Protein AF-0000000084929163 (afdb_homodimer)

InterPro domains:
  IPR003779 Alkyl hydroperoxide reductase AhpD/CMD-like [PF02627] (35-107)
  IPR029032 AhpD-like [G3DSA:1.20.1290.10] (20-167)
  IPR029032 AhpD-like [SSF69118] (25-155)

Nearest PDB structures (foldseek):
  2ijc-assembly2_I  TM=8.942E-01  e=1.028E-07  Pseudomonas aeruginosa PAO1
  7xw1-assembly1_A  TM=8.863E-01  e=1.083E-07  Pseudomonas aeruginosa
  2gmy-assembly1_C  TM=8.955E-01  e=8.721E-07  Agrobacterium fabrum str. C58
  6ohj-assembly1_B  TM=8.675E-01  e=5.368E-05  Marinomonas mediterranea MMB-1
  6k40-assembly3_C  TM=7.992E-01  e=5.610E-04  Deinococcus radiodurans R1 = ATCC 13939 = DSM 20539

Foldseek 3Di:
DPPPVPPDPPPPPFLWPDFDVCVVVVCVVVVLVVLCVLLVPCLDPPLLLLLLQLCLCVVLVFQQSNQQSLLVNVVVPHDPLLSVCSPVVVPDPNDDQLSVLLNQLLCLVRDDDPPPDHSQDPVSLVSNCVNGPPSSSVSSVSSSVVSVVVVCCCVVGVFDRDNDPVDGGGD/DPPPPPPDPPPPPFQWPDFDVCVVVVCVVVVLVVLCVLLVPCLDPPLLLLLLQLCLCVVLVFQQSNQQSLLVNVVVPHDPLLSVCSPVVVPDPNDDQLSVLLNQLLCLVRDDDPPPDHSQDPVSLVSNCVNGPPSSSVSSVSSSVVSVVVVCCCVVGVFDRDNDPVDGGGD

Secondary structure (DSSP, 8-state):
--------------S-SS--HHHH-TTHHHHHHHHHHHH-SSSS-HHHHHHHHHHHHHHHT-HHHHHHHHHHHHHTT--HHHHHHGGGGGG-TTS-HHHHHHHHHHHHHHSPPPTTS-SS-HHHHHHHHTTS-HHHHHHHHHHHHHHHHHHHHHHHH-PPP-SSTTS----/--------------S-SS--HHHH-TTHHHHHHHHHHHH-SSSS-HHHHHHHHHHHHHHHT-HHHHHHHHHHHHHTT--HHHHHHGGGGGG-TTS-HHHHHHHHHHHHHHSPPPTTS-SS-HHHHHHHHTTS-HHHHHHHHHHHHHHHHHHHHHHHH-PPP-SSTTS----

Solvent-accessible surface area (backbone atoms only — not comparable to full-atom values): 18573 Å² total; per-residue (Å²): 132,83,79,68,76,70,69,74,81,65,77,85,63,72,70,28,78,35,61,51,45,50,80,62,35,59,44,45,56,49,27,54,50,26,46,51,56,39,50,63,74,69,63,51,60,67,68,52,54,36,50,43,41,24,41,50,15,60,72,63,64,36,63,32,46,31,43,26,27,48,33,53,38,49,76,72,67,54,53,68,67,53,63,63,32,52,84,50,44,89,82,43,91,75,62,54,73,55,48,49,33,49,43,50,53,46,47,28,66,65,40,85,44,61,88,96,49,58,40,48,41,74,66,58,51,52,55,34,54,74,64,29,57,71,47,22,42,35,33,50,37,49,43,49,9,46,48,37,21,50,45,31,47,41,50,68,27,29,43,42,66,38,61,45,88,89,49,83,38,52,101,133,83,80,70,76,68,71,73,80,64,76,88,63,72,71,28,77,34,62,51,45,49,80,60,36,58,42,47,57,50,26,53,51,24,45,50,57,39,52,62,72,69,64,50,60,67,68,53,52,36,50,42,42,22,41,50,15,60,73,63,65,37,64,32,46,30,42,29,28,48,33,53,39,48,76,71,65,53,52,68,68,52,62,64,32,51,84,49,45,89,82,42,92,75,62,52,73,57,49,49,34,50,42,50,54,47,48,28,68,65,39,84,44,60,89,96,49,58,40,49,40,73,65,58,51,52,56,34,53,74,65,27,55,71,48,24,43,35,33,52,37,49,44,48,8,47,48,37,24,48,44,30,46,41,50,68,28,28,44,41,66,40,60,45,89,89,48,83,40,51,100

Sequence (342 aa):
MTNTLNTPNTPNTPISRMSNPGEFVPELKDVSAALFRATGNQSVPRTTMNLIHLRAGQIVGNTYLTILNTGFLRKAGETEERITAVSSWQDAPYFTDAERAALALLEATLQPAPHGRERVTDELYAEAAKHYDKKALATLTIAIGQINFFIALAVIGKPHPVSSLADEQWDMTNTLNTPNTPNTPISRMSNPGEFVPELKDVSAALFRATGNQSVPRTTMNLIHLRAGQIVGNTYLTILNTGFLRKAGETEERITAVSSWQDAPYFTDAERAALALLEATLQPAPHGRERVTDELYAEAAKHYDKKALATLTIAIGQINFFIALAVIGKPHPVSSLADEQWD

Radius of gyration: 20.83 Å; Cα contacts (8 Å, |Δi|>4): 493; chains: 2; bounding box: 97×49×41 Å

Organism: Streptomyces venezuelae (strain ATCC 10712 / CBS 650.69 / DSM 40230 / JCM 4526 / NBRC 13096 / PD 04745) (NCBI:txid953739)

pLDDT: mean 91.64, std 16.36, range [28.16, 98.88]

Structure (mmCIF, N/CA/C/O backbone):
data_AF-0000000084929163-model_v1
#
loop_
_entity.id
_entity.type
_entity.pdbx_description
1 polymer 'Carboxymuconolactone decarboxylase-like domain-containing protein'
#
loop_
_atom_site.group_PDB
_atom_site.id
_atom_site.type_symbol
_atom_site.label_atom_id
_atom_site.label_alt_id
_atom_site.label_comp_id
_atom_site.label_asym_id
_atom_site.label_entity_id
_atom_site.label_seq_id
_atom_site.pdbx_PDB_ins_code
_atom_site.Cartn_x
_atom_site.Cartn_y
_atom_site.Cartn_z
_atom_site.occupancy
_atom_site.B_iso_or_equiv
_atom_site.auth_seq_id
_atom_site.auth_comp_id
_atom_site.auth_asym_id
_atom_site.auth_atom_id
_atom_site.pdbx_PDB_model_num
ATOM 1 N N . MET A 1 1 ? 50.562 3.666 8.812 1 28.16 1 MET A N 1
ATOM 2 C CA . MET A 1 1 ? 49.875 2.381 8.641 1 28.16 1 MET A CA 1
ATOM 3 C C . MET A 1 1 ? 48.438 2.576 8.172 1 28.16 1 MET A C 1
ATOM 5 O O . MET A 1 1 ? 47.625 3.186 8.883 1 28.16 1 MET A O 1
ATOM 9 N N . THR A 1 2 ? 48.25 2.707 6.801 1 30.05 2 THR A N 1
ATOM 10 C CA . THR A 1 2 ? 47.031 3.102 6.098 1 30.05 2 THR A CA 1
ATOM 11 C C . THR A 1 2 ? 45.906 2.104 6.359 1 30.05 2 THR A C 1
ATOM 13 O O . THR A 1 2 ? 46.062 0.904 6.129 1 30.05 2 THR A O 1
ATOM 16 N N . ASN A 1 3 ? 45.125 2.219 7.434 1 35.12 3 ASN A N 1
ATOM 17 C CA . ASN A 1 3 ? 44 1.391 7.785 1 35.12 3 ASN A CA 1
ATOM 18 C C . ASN A 1 3 ? 43.031 1.221 6.605 1 35.12 3 ASN A C 1
ATOM 20 O O . ASN A 1 3 ? 42.281 2.143 6.262 1 35.12 3 ASN A O 1
ATOM 24 N N . THR A 1 4 ? 43.438 0.666 5.453 1 30.16 4 THR A N 1
ATOM 25 C CA . THR A 1 4 ? 42.594 0.316 4.328 1 30.16 4 THR A CA 1
ATOM 26 C C . THR A 1 4 ? 41.438 -0.581 4.777 1 30.16 4 THR A C 1
ATOM 28 O O . THR A 1 4 ? 41.656 -1.728 5.176 1 30.16 4 THR A O 1
ATOM 31 N N . LEU A 1 5 ? 40.531 -0.066 5.59 1 33.75 5 LEU A N 1
ATOM 32 C CA . LEU A 1 5 ? 39.344 -0.87 5.781 1 33.75 5 LEU A CA 1
ATOM 33 C C . LEU A 1 5 ? 38.938 -1.591 4.492 1 33.75 5 LEU A C 1
ATOM 35 O O . LEU A 1 5 ? 38.688 -0.95 3.475 1 33.75 5 LEU A O 1
ATOM 39 N N . ASN A 1 6 ? 39.562 -2.707 4.152 1 33.59 6 ASN A N 1
ATOM 40 C CA . ASN A 1 6 ? 39.156 -3.641 3.107 1 33.59 6 ASN A CA 1
ATOM 41 C C . ASN A 1 6 ? 37.625 -3.842 3.1 1 33.59 6 ASN A C 1
ATOM 43 O O . ASN A 1 6 ? 37.062 -4.305 4.086 1 33.59 6 ASN A O 1
ATOM 47 N N . THR A 1 7 ? 36.844 -2.959 2.594 1 36.12 7 THR A N 1
ATOM 48 C CA . THR A 1 7 ? 35.469 -3.283 2.32 1 36.12 7 THR A CA 1
ATOM 49 C C . THR A 1 7 ? 35.312 -4.707 1.79 1 36.12 7 THR A C 1
ATOM 51 O O . THR A 1 7 ? 35.938 -5.059 0.776 1 36.12 7 THR A O 1
ATOM 54 N N . PRO A 1 8 ? 35.219 -5.688 2.754 1 36.12 8 PRO A N 1
ATOM 55 C CA . PRO A 1 8 ? 35.156 -7.039 2.191 1 36.12 8 PRO A CA 1
ATOM 56 C C . PRO A 1 8 ? 34.531 -7.078 0.808 1 36.12 8 PRO A C 1
ATOM 58 O O . PRO A 1 8 ? 33.656 -6.246 0.5 1 36.12 8 PRO A O 1
ATOM 61 N N . ASN A 1 9 ? 35.156 -7.5 -0.314 1 36.06 9 ASN A N 1
ATOM 62 C CA . ASN A 1 9 ? 34.625 -7.973 -1.596 1 36.06 9 ASN A CA 1
ATOM 63 C C . ASN A 1 9 ? 33.375 -8.812 -1.418 1 36.06 9 ASN A C 1
ATOM 65 O O . ASN A 1 9 ? 33.438 -9.992 -1.06 1 36.06 9 ASN A O 1
ATOM 69 N N . THR A 1 10 ? 32.469 -8.547 -0.534 1 39.88 10 THR A N 1
ATOM 70 C CA . THR A 1 10 ? 31.328 -9.438 -0.384 1 39.88 10 THR A CA 1
ATOM 71 C C . THR A 1 10 ? 30.875 -9.977 -1.739 1 39.88 10 THR A C 1
ATOM 73 O O . THR A 1 10 ? 30.766 -9.227 -2.709 1 39.88 10 THR A O 1
ATOM 76 N N . PRO A 1 11 ? 31.016 -11.227 -2.018 1 42.72 11 PRO A N 1
ATOM 77 C CA . PRO A 1 11 ? 30.578 -11.836 -3.279 1 42.72 11 PRO A CA 1
ATOM 78 C C . PRO A 1 11 ? 29.375 -11.125 -3.883 1 42.72 11 PRO A C 1
ATOM 80 O O . PRO A 1 11 ? 28.594 -10.508 -3.158 1 42.72 11 PRO A O 1
ATOM 83 N N . ASN A 1 12 ? 29.328 -10.625 -5.266 1 44.06 12 ASN A N 1
ATOM 84 C CA . ASN A 1 12 ? 28.406 -9.984 -6.199 1 44.06 12 ASN A CA 1
ATOM 85 C C . ASN A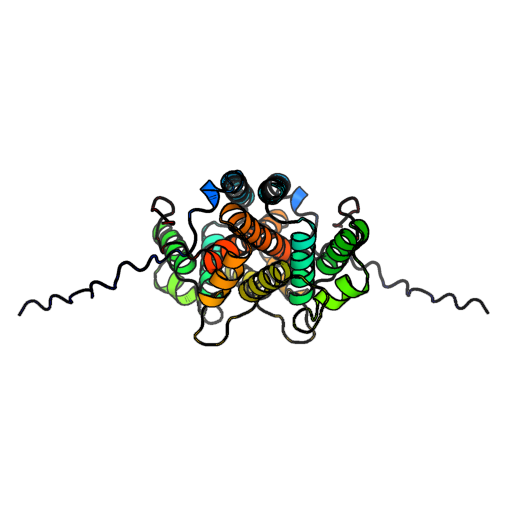 1 12 ? 26.984 -10.5 -6.031 1 44.06 12 ASN A C 1
ATOM 87 O O . ASN A 1 12 ? 26.484 -11.258 -6.867 1 44.06 12 ASN A O 1
ATOM 91 N N . THR A 1 13 ? 26.672 -11.133 -5.02 1 54.16 13 THR A N 1
ATOM 92 C CA . THR A 1 13 ? 25.297 -11.641 -4.949 1 54.16 13 THR A CA 1
ATOM 93 C C . THR A 1 13 ? 24.297 -10.539 -5.27 1 54.16 13 THR A C 1
ATOM 95 O O . THR A 1 13 ? 24.328 -9.469 -4.645 1 54.16 13 THR A O 1
ATOM 98 N N . PRO A 1 14 ? 23.625 -10.633 -6.402 1 64.62 14 PRO A N 1
ATOM 99 C CA . PRO A 1 14 ? 22.625 -9.633 -6.777 1 64.62 14 PRO A CA 1
ATOM 100 C C . PRO A 1 14 ? 21.703 -9.25 -5.617 1 64.62 14 PRO A C 1
ATOM 102 O O . PRO A 1 14 ? 21.281 -10.117 -4.848 1 64.62 14 PRO A O 1
ATOM 105 N N . ILE A 1 15 ? 21.797 -8.07 -5.281 1 74.44 15 ILE A N 1
ATOM 106 C CA . ILE A 1 15 ? 20.922 -7.551 -4.227 1 74.44 15 ILE A CA 1
ATOM 107 C C . ILE A 1 15 ? 19.469 -7.668 -4.648 1 74.44 15 ILE A C 1
ATOM 109 O O . ILE A 1 15 ? 18.641 -8.195 -3.904 1 74.44 15 ILE A O 1
ATOM 113 N N . SER A 1 16 ? 19.266 -7.344 -5.938 1 88.69 16 SER A N 1
ATOM 114 C CA . SER A 1 16 ? 17.891 -7.426 -6.414 1 88.69 16 SER A CA 1
ATOM 115 C C . SER A 1 16 ? 17.516 -8.867 -6.746 1 88.69 16 SER A C 1
ATOM 117 O O . SER A 1 16 ? 18.281 -9.594 -7.375 1 88.69 16 SER A O 1
ATOM 119 N N . ARG A 1 17 ? 16.5 -9.258 -6.332 1 89.88 17 ARG A N 1
ATOM 120 C CA . ARG A 1 17 ? 16.125 -10.633 -6.641 1 89.88 17 ARG A CA 1
ATOM 121 C C . ARG A 1 17 ? 15.148 -10.68 -7.816 1 89.88 17 ARG A C 1
ATOM 123 O O . ARG A 1 17 ? 14.758 -11.758 -8.266 1 89.88 17 ARG A O 1
ATOM 130 N N . MET A 1 18 ? 14.742 -9.562 -8.273 1 91.69 18 MET A N 1
ATOM 131 C CA . MET A 1 18 ? 13.867 -9.453 -9.438 1 91.69 18 MET A CA 1
ATOM 132 C C . MET A 1 18 ? 14.484 -8.547 -10.492 1 91.69 18 MET A C 1
ATOM 134 O O . MET A 1 18 ? 15.125 -7.543 -10.164 1 91.69 18 MET A O 1
ATOM 138 N N . SER A 1 19 ? 14.328 -8.984 -11.734 1 91.44 19 SER A N 1
ATOM 139 C CA . SER A 1 19 ? 14.672 -8.039 -12.789 1 91.44 19 SER A CA 1
ATOM 140 C C . SER A 1 19 ? 13.75 -6.824 -12.766 1 91.44 19 SER A C 1
ATOM 142 O O . SER A 1 19 ? 12.711 -6.844 -12.094 1 91.44 19 SER A O 1
ATOM 144 N N . ASN A 1 20 ? 14.102 -5.789 -13.508 1 94.62 20 ASN A N 1
ATOM 145 C CA . ASN A 1 20 ? 13.305 -4.566 -13.578 1 94.62 20 ASN A CA 1
ATOM 146 C C . ASN A 1 20 ? 11.867 -4.855 -13.992 1 94.62 20 ASN A C 1
ATOM 148 O O . ASN A 1 20 ? 11.602 -5.195 -15.148 1 94.62 20 ASN A O 1
ATOM 152 N N . PRO A 1 21 ? 10.953 -4.719 -13.039 1 96.5 21 PRO A N 1
ATOM 153 C CA . PRO A 1 21 ? 9.57 -5.055 -13.367 1 96.5 21 PRO A CA 1
ATOM 154 C C . PRO A 1 21 ? 9.008 -4.215 -14.508 1 96.5 21 PRO A C 1
ATOM 156 O O . PRO A 1 21 ? 8.125 -4.664 -15.234 1 96.5 21 PRO A O 1
ATOM 159 N N . GLY A 1 22 ? 9.523 -3.02 -14.695 1 96.19 22 GLY A N 1
ATOM 160 C CA . GLY A 1 22 ? 9.078 -2.154 -15.773 1 96.19 22 GLY A CA 1
ATOM 161 C C . GLY A 1 22 ? 9.375 -2.721 -17.156 1 96.19 22 GLY A C 1
ATOM 162 O O . GLY A 1 22 ? 8.758 -2.324 -18.141 1 96.19 22 GLY A O 1
ATOM 163 N N . GLU A 1 23 ? 10.352 -3.596 -17.266 1 96.25 23 GLU A N 1
ATOM 164 C CA . GLU A 1 23 ? 10.664 -4.254 -18.531 1 96.25 23 GLU A CA 1
ATOM 165 C C . GLU A 1 23 ? 9.578 -5.25 -18.922 1 96.25 23 GLU A C 1
ATOM 167 O O . GLU A 1 23 ? 9.32 -5.461 -20.109 1 96.25 23 GLU A O 1
ATOM 172 N N . PHE A 1 24 ? 8.945 -5.832 -17.938 1 97.12 24 PHE A N 1
ATOM 173 C CA . PHE A 1 24 ? 7.969 -6.887 -18.172 1 97.12 24 PHE A CA 1
ATOM 174 C C . PHE A 1 24 ? 6.551 -6.32 -18.172 1 97.12 24 PHE A C 1
ATOM 176 O O . PHE A 1 24 ? 5.652 -6.887 -18.797 1 97.12 24 PHE A O 1
ATOM 183 N N . VAL A 1 25 ? 6.367 -5.238 -17.406 1 98.12 25 VAL A N 1
ATOM 184 C CA . VAL A 1 25 ? 5.098 -4.527 -17.328 1 98.12 25 VAL A CA 1
ATOM 185 C C . VAL A 1 25 ? 5.324 -3.037 -17.578 1 98.12 25 VAL A C 1
ATOM 187 O O . VAL A 1 25 ? 5.309 -2.236 -16.625 1 98.12 25 VAL A O 1
ATOM 190 N N . PRO A 1 26 ? 5.469 -2.635 -18.781 1 97.69 26 PRO A N 1
ATOM 191 C CA . PRO A 1 26 ? 5.816 -1.25 -19.109 1 97.69 26 PRO A CA 1
ATOM 192 C C . PRO A 1 26 ? 4.801 -0.244 -18.578 1 97.69 26 PRO A C 1
ATOM 194 O O . PRO A 1 26 ? 5.137 0.918 -18.344 1 97.69 26 PRO A O 1
ATOM 197 N N . GLU A 1 27 ? 3.568 -0.684 -18.297 1 97.94 27 GLU A N 1
ATOM 198 C CA . GLU A 1 27 ? 2.518 0.173 -17.766 1 97.94 27 GLU A CA 1
ATOM 199 C C . GLU A 1 27 ? 2.889 0.697 -16.375 1 97.94 27 GLU A C 1
ATOM 201 O O . GLU A 1 27 ? 2.279 1.647 -15.883 1 97.94 27 GLU A O 1
ATOM 206 N N . LEU A 1 28 ? 3.867 0.052 -15.727 1 98 28 LEU A N 1
ATOM 207 C CA . LEU A 1 28 ? 4.32 0.48 -14.406 1 98 28 LEU A CA 1
ATOM 208 C C . LEU A 1 28 ? 4.777 1.935 -14.43 1 98 28 LEU A C 1
ATOM 210 O O . LEU A 1 28 ? 4.574 2.672 -13.469 1 98 28 LEU A O 1
ATOM 214 N N . LYS A 1 29 ? 5.398 2.369 -15.531 1 97.31 29 LYS A N 1
ATOM 215 C CA . LYS A 1 29 ? 5.852 3.754 -15.648 1 97.31 29 LYS A CA 1
ATOM 216 C C . LYS A 1 29 ? 4.676 4.723 -15.594 1 97.31 29 LYS A C 1
ATOM 218 O O . LYS A 1 29 ? 4.793 5.82 -15.047 1 97.31 29 LYS A O 1
ATOM 223 N N . ASP A 1 30 ? 3.523 4.352 -16.172 1 98.06 30 ASP A N 1
ATOM 224 C CA . ASP A 1 30 ? 2.32 5.176 -16.125 1 98.06 30 ASP A CA 1
ATOM 225 C C . ASP A 1 30 ? 1.772 5.281 -14.703 1 98.06 30 ASP A C 1
ATOM 227 O O . ASP A 1 30 ? 1.287 6.34 -14.297 1 98.06 30 ASP A O 1
ATOM 231 N N . VAL A 1 31 ? 1.812 4.184 -13.977 1 98.44 31 VAL A N 1
ATOM 232 C CA . VAL A 1 31 ? 1.383 4.184 -12.586 1 98.44 31 VAL A CA 1
ATOM 233 C C . VAL A 1 31 ? 2.232 5.168 -11.781 1 98.44 31 VAL A C 1
ATOM 235 O O . VAL A 1 31 ? 1.698 6.023 -11.07 1 98.44 31 VAL A O 1
ATOM 238 N N . SER A 1 32 ? 3.553 5.047 -11.922 1 97.94 32 SER A N 1
ATOM 239 C CA . SER A 1 32 ? 4.48 5.918 -11.211 1 97.94 32 SER A CA 1
ATOM 240 C C . SER A 1 32 ? 4.238 7.383 -11.547 1 97.94 32 SER A C 1
ATOM 242 O O . SER A 1 32 ? 4.148 8.227 -10.656 1 97.94 32 SER A O 1
ATOM 244 N N . ALA A 1 33 ? 4.098 7.688 -12.82 1 98 33 ALA A N 1
ATOM 245 C CA . ALA A 1 33 ? 3.879 9.062 -13.273 1 98 33 ALA A CA 1
ATOM 246 C C . ALA A 1 33 ? 2.574 9.617 -12.711 1 98 33 ALA A C 1
ATOM 248 O O . ALA A 1 33 ? 2.523 10.766 -12.266 1 98 33 ALA A O 1
ATOM 249 N N . ALA A 1 34 ? 1.521 8.836 -12.75 1 98.38 34 ALA A N 1
ATOM 250 C CA . ALA A 1 34 ? 0.22 9.273 -12.25 1 98.38 34 ALA A CA 1
ATOM 251 C C . ALA A 1 34 ? 0.272 9.539 -10.75 1 98.38 34 ALA A C 1
ATOM 253 O O . ALA A 1 34 ? -0.31 10.516 -10.266 1 98.38 34 ALA A O 1
ATOM 254 N N . LEU A 1 35 ? 0.95 8.672 -10.016 1 98.44 35 LEU A N 1
ATOM 255 C CA . LEU A 1 35 ? 1.099 8.859 -8.578 1 98.44 35 LEU A CA 1
ATOM 256 C C . LEU A 1 35 ? 1.84 10.156 -8.273 1 98.44 35 LEU A C 1
ATOM 258 O O . LEU A 1 35 ? 1.434 10.922 -7.391 1 98.44 35 LEU A O 1
ATOM 262 N N . PHE A 1 36 ? 2.906 10.398 -8.984 1 96.81 36 PHE A N 1
ATOM 263 C CA . PHE A 1 36 ? 3.688 11.609 -8.773 1 96.81 36 PHE A CA 1
ATOM 264 C C . PHE A 1 36 ? 2.859 12.852 -9.086 1 96.81 36 PHE A C 1
ATOM 266 O O . PHE A 1 36 ? 2.92 13.844 -8.359 1 96.81 36 PHE A O 1
ATOM 273 N N . ARG A 1 37 ? 2.082 12.82 -10.172 1 97.81 37 ARG A N 1
ATOM 274 C CA . ARG A 1 37 ? 1.22 13.945 -10.516 1 97.81 37 ARG A CA 1
ATOM 275 C C . ARG A 1 37 ? 0.155 14.172 -9.445 1 97.81 37 ARG A C 1
ATOM 277 O O . ARG A 1 37 ? -0.119 15.305 -9.062 1 97.81 37 ARG A O 1
ATOM 284 N N . ALA A 1 38 ? -0.434 13.125 -8.977 1 98.38 38 ALA A N 1
ATOM 285 C CA . ALA A 1 38 ? -1.518 13.203 -8 1 98.38 38 ALA A CA 1
ATOM 286 C C . ALA A 1 38 ? -1.027 13.805 -6.688 1 98.38 38 ALA A C 1
ATOM 288 O O . ALA A 1 38 ? -1.761 14.539 -6.023 1 98.38 38 ALA A O 1
ATOM 289 N N . THR A 1 39 ? 0.231 13.531 -6.277 1 98.25 39 THR A N 1
ATOM 290 C CA . THR A 1 39 ? 0.74 13.984 -4.988 1 98.25 39 THR A CA 1
ATOM 291 C C . THR A 1 39 ? 1.536 15.281 -5.145 1 98.25 39 THR A C 1
ATOM 293 O O . THR A 1 39 ? 1.964 15.875 -4.156 1 98.25 39 THR A O 1
ATOM 296 N N . GLY A 1 40 ? 1.801 15.711 -6.418 1 96.94 40 GLY A N 1
ATOM 297 C CA . GLY A 1 40 ? 2.607 16.891 -6.68 1 96.94 40 GLY A CA 1
ATOM 298 C C . GLY A 1 40 ? 1.783 18.156 -6.828 1 96.94 40 GLY A C 1
ATOM 299 O O . GLY A 1 40 ? 2.205 19.109 -7.492 1 96.94 40 GLY A O 1
ATOM 300 N N . ASN A 1 41 ? 0.629 18.281 -6.242 1 96.69 41 ASN A N 1
ATOM 301 C CA . ASN A 1 41 ? -0.268 19.406 -6.449 1 96.69 41 ASN A CA 1
ATOM 302 C C . ASN A 1 41 ? -0.024 20.516 -5.422 1 96.69 41 ASN A C 1
ATOM 304 O O . ASN A 1 41 ? -0.773 21.5 -5.367 1 96.69 41 ASN A O 1
ATOM 308 N N . GLN A 1 42 ? 0.94 20.344 -4.504 1 96.06 42 GLN A N 1
ATOM 309 C CA . GLN A 1 42 ? 1.498 21.344 -3.592 1 96.06 42 GLN A CA 1
ATOM 310 C C . GLN A 1 42 ? 0.562 21.594 -2.414 1 96.06 42 GLN A C 1
ATOM 312 O O . GLN A 1 42 ? 0.76 22.531 -1.648 1 96.06 42 GLN A O 1
ATOM 317 N N . SER A 1 43 ? -0.497 20.766 -2.252 1 98.06 43 SER A N 1
ATOM 318 C CA . SER A 1 43 ? -1.408 20.953 -1.128 1 98.06 43 SER A CA 1
ATOM 319 C C . SER A 1 43 ? -0.811 20.406 0.166 1 98.06 43 SER A C 1
ATOM 321 O O . SER A 1 43 ? -1.262 20.75 1.259 1 98.06 43 SER A O 1
ATOM 323 N N . VAL A 1 44 ? 0.141 19.5 0.086 1 98.38 44 VAL A N 1
ATOM 324 C CA . VAL A 1 44 ? 0.933 18.984 1.201 1 98.38 44 VAL A CA 1
ATOM 325 C C . VAL A 1 44 ? 2.414 19.266 0.956 1 98.38 44 VAL A C 1
ATOM 327 O O . VAL A 1 44 ? 2.928 19.016 -0.135 1 98.38 44 VAL A O 1
ATOM 330 N N . PRO A 1 45 ? 3.072 19.859 1.936 1 98.06 45 PRO A N 1
ATOM 331 C CA . PRO A 1 45 ? 4.5 20.141 1.744 1 98.06 45 PRO A CA 1
ATOM 332 C C . PRO A 1 45 ? 5.289 18.906 1.333 1 98.06 45 PRO A C 1
ATOM 334 O O . PRO A 1 45 ? 5.055 17.812 1.862 1 98.06 45 PRO A O 1
ATOM 337 N N . ARG A 1 46 ? 6.219 19.078 0.392 1 97.06 46 ARG A N 1
ATOM 338 C CA . ARG A 1 46 ? 7.059 17.984 -0.087 1 97.06 46 ARG A CA 1
ATOM 339 C C . ARG A 1 46 ? 7.852 17.359 1.057 1 97.06 46 ARG A C 1
ATOM 341 O O . ARG A 1 46 ? 8.062 16.141 1.084 1 97.06 46 ARG A O 1
ATOM 348 N N . THR A 1 47 ? 8.297 18.188 1.942 1 97.56 47 THR A N 1
ATOM 349 C CA . THR A 1 47 ? 9.055 17.688 3.09 1 97.56 47 THR A CA 1
ATOM 350 C C . THR A 1 47 ? 8.211 16.719 3.91 1 97.56 47 THR A C 1
ATOM 352 O O . THR A 1 47 ? 8.711 15.68 4.359 1 97.56 47 THR A O 1
ATOM 355 N N . THR A 1 48 ? 6.93 17.016 4.137 1 98.44 48 THR A N 1
ATOM 356 C CA . THR A 1 48 ? 6.035 16.125 4.863 1 98.44 48 THR A CA 1
ATOM 357 C C . THR A 1 48 ? 5.926 14.781 4.156 1 98.44 48 THR A C 1
ATOM 359 O O . THR A 1 48 ? 5.988 13.727 4.797 1 98.44 48 THR A O 1
ATOM 362 N N . MET A 1 49 ? 5.84 14.797 2.848 1 97.94 49 MET A N 1
ATOM 363 C CA . MET A 1 49 ? 5.758 13.57 2.059 1 97.94 49 MET A CA 1
ATOM 364 C C . MET A 1 49 ? 7.02 12.734 2.221 1 97.94 49 MET A C 1
ATOM 366 O O . MET A 1 49 ? 6.941 11.516 2.41 1 97.94 49 MET A O 1
ATOM 370 N N . ASN A 1 50 ? 8.125 13.383 2.166 1 98.12 50 ASN A N 1
ATOM 371 C CA . ASN A 1 50 ? 9.391 12.664 2.305 1 98.12 50 ASN A CA 1
ATOM 372 C C . ASN A 1 50 ? 9.555 12.086 3.707 1 98.12 50 ASN A C 1
ATOM 374 O O . ASN A 1 50 ? 10.125 11 3.877 1 98.12 50 ASN A O 1
ATOM 378 N N . LEU A 1 51 ? 9.07 12.797 4.73 1 98.81 51 LEU A N 1
ATOM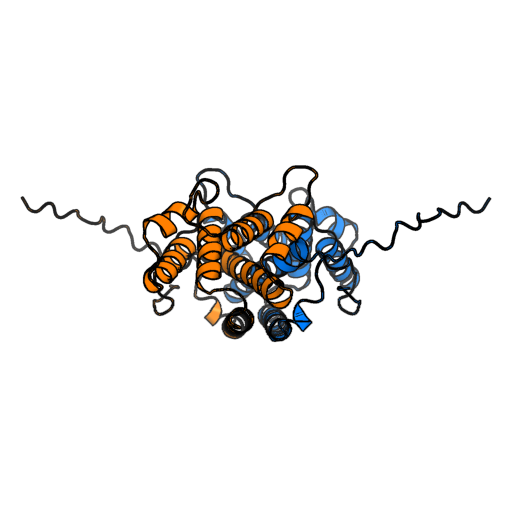 379 C CA . LEU A 1 51 ? 9.117 12.305 6.102 1 98.81 51 LEU A CA 1
ATOM 380 C C . LEU A 1 51 ? 8.289 11.031 6.246 1 98.81 51 LEU A C 1
ATOM 382 O O . LEU A 1 51 ? 8.75 10.039 6.816 1 98.81 51 LEU A O 1
ATOM 386 N N . ILE A 1 52 ? 7.051 11.016 5.695 1 98.75 52 ILE A N 1
ATOM 387 C CA . ILE A 1 52 ? 6.207 9.844 5.879 1 98.75 52 ILE A CA 1
ATOM 388 C C . ILE A 1 52 ? 6.738 8.688 5.031 1 98.75 52 ILE A C 1
ATOM 390 O O . ILE A 1 52 ? 6.641 7.523 5.426 1 98.75 52 ILE A O 1
ATOM 394 N N . HIS A 1 53 ? 7.32 8.977 3.881 1 98.75 53 HIS A N 1
ATOM 395 C CA . HIS A 1 53 ? 7.914 7.914 3.076 1 98.75 53 HIS A CA 1
ATOM 396 C C . HIS A 1 53 ? 9.117 7.293 3.783 1 98.75 53 HIS A C 1
ATOM 398 O O . HIS A 1 53 ? 9.289 6.074 3.764 1 98.75 53 HIS A O 1
ATOM 404 N N . LEU A 1 54 ? 9.953 8.141 4.406 1 98.81 54 LEU A N 1
ATOM 405 C CA . LEU A 1 54 ? 11.062 7.613 5.195 1 98.81 54 LEU A CA 1
ATOM 406 C C . LEU A 1 54 ? 10.555 6.742 6.336 1 98.81 54 LEU A C 1
ATOM 408 O O . LEU A 1 54 ? 11.07 5.648 6.566 1 98.81 54 LEU A O 1
ATOM 412 N N . ARG A 1 55 ? 9.578 7.203 7.066 1 98.88 55 ARG A N 1
ATOM 413 C CA . ARG A 1 55 ? 9.023 6.438 8.18 1 98.88 55 ARG A CA 1
ATOM 414 C C . ARG A 1 55 ? 8.477 5.094 7.699 1 98.88 55 ARG A C 1
ATOM 416 O O . ARG A 1 55 ? 8.648 4.074 8.375 1 98.88 55 ARG A O 1
ATOM 423 N N . ALA A 1 56 ? 7.812 5.141 6.531 1 98.69 56 ALA A N 1
ATOM 424 C CA . ALA A 1 56 ? 7.32 3.891 5.957 1 98.69 56 ALA A CA 1
ATOM 425 C C . ALA A 1 56 ? 8.461 2.896 5.742 1 98.69 56 ALA A C 1
ATOM 427 O O . ALA A 1 56 ? 8.344 1.724 6.105 1 98.69 56 ALA A O 1
ATOM 428 N N . GLY A 1 57 ? 9.547 3.361 5.098 1 98.19 57 GLY A N 1
ATOM 429 C CA . GLY A 1 57 ? 10.711 2.512 4.926 1 98.19 57 GLY A CA 1
ATOM 430 C C . GLY A 1 57 ? 11.242 1.951 6.23 1 98.19 57 GLY A C 1
ATOM 431 O O . GLY A 1 57 ? 11.617 0.779 6.301 1 98.19 57 GLY A O 1
ATOM 432 N N . GLN A 1 58 ? 11.289 2.783 7.293 1 97.69 58 GLN A N 1
ATOM 433 C CA . GLN A 1 58 ? 11.75 2.367 8.609 1 97.69 58 GLN A CA 1
ATOM 434 C C . GLN A 1 58 ? 10.844 1.293 9.203 1 97.69 58 GLN A C 1
ATOM 436 O O . GLN A 1 58 ? 11.32 0.323 9.797 1 97.69 58 GLN A O 1
ATOM 441 N N . ILE A 1 59 ? 9.531 1.442 9.008 1 97 59 ILE A N 1
ATOM 442 C CA . ILE A 1 59 ? 8.555 0.517 9.57 1 97 59 ILE A CA 1
ATOM 443 C C . ILE A 1 59 ? 8.695 -0.849 8.898 1 97 59 ILE A C 1
ATOM 445 O O . ILE A 1 59 ? 8.656 -1.883 9.57 1 97 59 ILE A O 1
ATOM 449 N N . VAL A 1 60 ? 8.883 -0.866 7.594 1 96.56 60 VAL A N 1
ATOM 450 C CA . VAL A 1 60 ? 8.898 -2.137 6.879 1 96.56 60 VAL A CA 1
ATOM 451 C C . VAL A 1 60 ? 10.312 -2.717 6.887 1 96.56 60 VAL A C 1
ATOM 453 O O . VAL A 1 60 ? 10.531 -3.852 6.457 1 96.56 60 VAL A O 1
ATOM 456 N N . GLY A 1 61 ? 11.32 -1.955 7.363 1 95.62 61 GLY A N 1
ATOM 457 C CA . GLY A 1 61 ? 12.695 -2.432 7.469 1 95.62 61 GLY A CA 1
ATOM 458 C C . GLY A 1 61 ? 13.352 -2.656 6.121 1 95.62 61 GLY A C 1
ATOM 459 O O . GLY A 1 61 ? 13.969 -3.699 5.891 1 95.62 61 GLY A O 1
ATOM 460 N N . ASN A 1 62 ? 13.156 -1.803 5.277 1 95.94 62 ASN A N 1
ATOM 461 C CA . ASN A 1 62 ? 13.711 -1.923 3.932 1 95.94 62 ASN A CA 1
ATOM 462 C C . ASN A 1 62 ? 14.781 -0.87 3.67 1 95.94 62 ASN A C 1
ATOM 464 O O . ASN A 1 62 ? 14.523 0.329 3.793 1 95.94 62 ASN A O 1
ATOM 468 N N . THR A 1 63 ? 15.914 -1.26 3.285 1 95.62 63 THR A N 1
ATOM 469 C CA . THR A 1 63 ? 17.062 -0.38 3.125 1 95.62 63 THR A CA 1
ATOM 470 C C . THR A 1 63 ? 16.891 0.523 1.908 1 95.62 63 THR A C 1
ATOM 472 O O . THR A 1 63 ? 17.266 1.699 1.944 1 95.62 63 THR A O 1
ATOM 475 N N . TYR A 1 64 ? 16.391 0.065 0.832 1 96.31 64 TYR A N 1
ATOM 476 C CA . TYR A 1 64 ? 16.172 0.87 -0.365 1 96.31 64 TYR A CA 1
ATOM 477 C C . TYR A 1 64 ? 15.305 2.086 -0.056 1 96.31 64 TYR A C 1
ATOM 479 O O . TYR A 1 64 ? 15.688 3.219 -0.358 1 96.31 64 TYR A O 1
ATOM 487 N N . LEU A 1 65 ? 14.148 1.897 0.527 1 97.94 65 LEU A N 1
ATOM 488 C CA . LEU A 1 65 ? 13.227 2.984 0.839 1 97.94 65 LEU A CA 1
ATOM 489 C C . LEU A 1 65 ? 13.852 3.955 1.839 1 97.94 65 LEU A C 1
ATOM 491 O O . LEU A 1 65 ? 13.672 5.168 1.727 1 97.94 65 LEU A O 1
ATOM 495 N N . THR A 1 66 ? 14.562 3.375 2.859 1 97.81 66 THR A N 1
ATOM 496 C CA . THR A 1 66 ? 15.141 4.223 3.895 1 97.81 66 THR A CA 1
ATOM 497 C C . THR A 1 66 ? 16.234 5.109 3.312 1 97.81 66 THR A C 1
ATOM 499 O O . THR A 1 66 ? 16.25 6.32 3.539 1 97.81 66 THR A O 1
ATOM 502 N N . ILE A 1 67 ? 17.094 4.562 2.494 1 97.5 67 ILE A N 1
ATOM 503 C CA . ILE A 1 67 ? 18.203 5.312 1.924 1 97.5 67 ILE A CA 1
ATOM 504 C C . ILE A 1 67 ? 17.688 6.34 0.927 1 97.5 67 ILE A C 1
ATOM 506 O O . ILE A 1 67 ? 18.062 7.512 0.975 1 97.5 67 ILE A O 1
ATOM 510 N N . LEU A 1 68 ? 16.828 5.953 0.054 1 97.44 68 LEU A N 1
ATOM 511 C CA . LEU A 1 68 ? 16.297 6.832 -0.987 1 97.44 68 LEU A CA 1
ATOM 512 C C . LEU A 1 68 ? 15.609 8.047 -0.377 1 97.44 68 LEU A C 1
ATOM 514 O O . LEU A 1 68 ? 15.898 9.18 -0.76 1 97.44 68 LEU A O 1
ATOM 518 N N . ASN A 1 69 ? 14.742 7.809 0.615 1 98.06 69 ASN A N 1
ATOM 519 C CA . ASN A 1 69 ? 13.969 8.914 1.167 1 98.06 69 ASN A CA 1
ATOM 520 C C . ASN A 1 69 ? 14.805 9.773 2.109 1 98.06 69 ASN A C 1
ATOM 522 O O . ASN A 1 69 ? 14.57 10.977 2.236 1 98.06 69 ASN A O 1
ATOM 526 N N . THR A 1 70 ? 15.805 9.156 2.785 1 98 70 THR A N 1
ATOM 527 C CA . THR A 1 70 ? 16.797 9.969 3.48 1 98 70 THR A CA 1
ATOM 528 C C . THR A 1 70 ? 17.516 10.898 2.506 1 98 70 THR A C 1
ATOM 530 O O . THR A 1 70 ? 17.719 12.078 2.799 1 98 70 THR A O 1
ATOM 533 N N . GLY A 1 71 ? 17.938 10.312 1.347 1 97.12 71 GLY A N 1
ATOM 534 C CA . GLY A 1 71 ? 18.562 11.117 0.311 1 97.12 71 GLY A CA 1
ATOM 535 C C . GLY A 1 71 ? 17.703 12.289 -0.132 1 97.12 71 GLY A C 1
ATOM 536 O O . GLY A 1 71 ? 18.203 13.406 -0.298 1 97.12 71 GLY A O 1
ATOM 537 N N . PHE A 1 72 ? 16.391 12.109 -0.341 1 97.25 72 PHE A N 1
ATOM 538 C CA . PHE A 1 72 ? 15.461 13.172 -0.723 1 97.25 72 PHE A CA 1
ATOM 539 C C . PHE A 1 72 ? 15.43 14.273 0.333 1 97.25 72 PHE A C 1
ATOM 541 O O . PHE A 1 72 ? 15.445 15.461 0.001 1 97.25 72 PHE A O 1
ATOM 548 N N . LEU A 1 73 ? 15.391 13.867 1.638 1 98.25 73 LEU A N 1
ATOM 549 C CA . LEU A 1 73 ? 15.336 14.836 2.727 1 98.25 73 LEU A CA 1
ATOM 550 C C . LEU A 1 73 ? 16.641 15.625 2.812 1 98.25 73 LEU A C 1
ATOM 552 O O . LEU A 1 73 ? 16.609 16.844 3.02 1 98.25 73 LEU A O 1
ATOM 556 N N . ARG A 1 74 ? 17.75 14.984 2.65 1 97.44 74 ARG A N 1
ATOM 557 C CA . ARG A 1 74 ? 19.047 15.664 2.662 1 97.44 74 ARG A CA 1
ATOM 558 C C . ARG A 1 74 ? 19.141 16.672 1.52 1 97.44 74 ARG A C 1
ATOM 560 O O . ARG A 1 74 ? 19.578 17.797 1.722 1 97.44 74 ARG A O 1
ATOM 567 N N . LYS A 1 75 ? 18.781 16.234 0.371 1 96.5 75 LYS A N 1
ATOM 568 C CA . LYS A 1 75 ? 18.797 17.125 -0.793 1 96.5 75 LYS A CA 1
ATOM 569 C C . LYS A 1 75 ? 17.891 18.328 -0.583 1 96.5 75 LYS A C 1
ATOM 571 O O . LYS A 1 75 ? 18.172 19.422 -1.09 1 96.5 75 LYS A O 1
ATOM 576 N N . ALA A 1 76 ? 16.859 18.188 0.209 1 96.5 76 ALA A N 1
ATOM 577 C CA . ALA A 1 76 ? 15.914 19.266 0.495 1 96.5 76 ALA A CA 1
ATOM 578 C C . ALA A 1 76 ? 16.422 20.172 1.612 1 96.5 76 ALA A C 1
ATOM 580 O O . ALA A 1 76 ? 15.758 21.141 2 1 96.5 76 ALA A O 1
ATOM 581 N N . GLY A 1 77 ? 17.531 19.828 2.25 1 97.5 77 GLY A N 1
ATOM 582 C CA . GLY A 1 77 ? 18.172 20.688 3.232 1 97.5 77 GLY A CA 1
ATOM 583 C C . GLY A 1 77 ? 17.734 20.391 4.656 1 97.5 77 GLY A C 1
ATOM 584 O O . GLY A 1 77 ? 17.953 21.203 5.559 1 97.5 77 GLY A O 1
ATOM 585 N N . GLU A 1 78 ? 17.109 19.25 4.867 1 98.19 78 GLU A N 1
ATOM 586 C CA . GLU A 1 78 ? 16.703 18.875 6.223 1 98.19 78 GLU A CA 1
ATOM 587 C C . GLU A 1 78 ? 17.922 18.547 7.078 1 98.19 78 GLU A C 1
ATOM 589 O O . GLU A 1 78 ? 18.906 17.984 6.586 1 98.19 78 GLU A O 1
ATOM 594 N N . THR A 1 79 ? 17.859 18.859 8.398 1 97.94 79 THR A N 1
ATOM 595 C CA . THR A 1 79 ? 18.984 18.594 9.297 1 97.94 79 THR A CA 1
ATOM 596 C C . THR A 1 79 ? 19.094 17.094 9.586 1 97.94 79 THR A C 1
ATOM 598 O O . THR A 1 79 ? 18.094 16.375 9.547 1 97.94 79 THR A O 1
ATOM 601 N N . GLU A 1 80 ? 20.281 16.641 9.898 1 97.69 80 GLU A N 1
ATOM 602 C CA . GLU A 1 80 ? 20.484 15.227 10.219 1 97.69 80 GLU A CA 1
ATOM 603 C C . GLU A 1 80 ? 19.75 14.836 11.492 1 97.69 80 GLU A C 1
ATOM 605 O O . GLU A 1 80 ? 19.281 13.695 11.625 1 97.69 80 GLU A O 1
ATOM 610 N N . GLU A 1 81 ? 19.656 15.766 12.453 1 97.69 8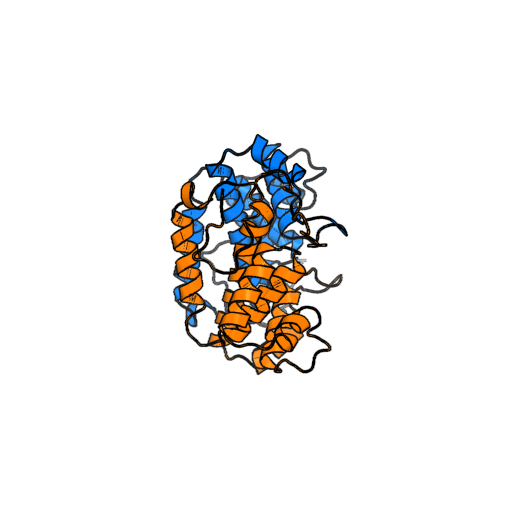1 GLU A N 1
ATOM 611 C CA . GLU A 1 81 ? 18.891 15.5 13.672 1 97.69 81 GLU A CA 1
ATOM 612 C C . GLU A 1 81 ? 17.422 15.203 13.359 1 97.69 81 GLU A C 1
ATOM 614 O O . GLU A 1 81 ? 16.844 14.266 13.906 1 97.69 81 GLU A O 1
ATOM 619 N N . ARG A 1 82 ? 16.875 16.031 12.492 1 98 82 ARG A N 1
ATOM 620 C CA . ARG A 1 82 ? 15.477 15.859 12.109 1 98 82 ARG A CA 1
ATOM 621 C C . ARG A 1 82 ? 15.281 14.547 11.359 1 98 82 ARG A C 1
ATOM 623 O O . ARG A 1 82 ? 14.344 13.797 11.633 1 98 82 ARG A O 1
ATOM 630 N N . ILE A 1 83 ? 16.141 14.18 10.43 1 98.5 83 ILE A N 1
ATOM 631 C CA . ILE A 1 83 ? 16.078 12.961 9.641 1 98.5 83 ILE A CA 1
ATOM 632 C C . ILE A 1 83 ? 16.203 11.742 10.555 1 98.5 83 ILE A C 1
ATOM 634 O O . ILE A 1 83 ? 15.391 10.812 10.469 1 98.5 83 ILE A O 1
ATOM 638 N N . THR A 1 84 ? 17.141 11.781 11.508 1 98.12 84 THR A N 1
ATOM 639 C CA . THR A 1 84 ? 17.375 10.672 12.43 1 98.12 84 THR A CA 1
ATOM 640 C C . THR A 1 84 ? 16.172 10.484 13.359 1 98.12 84 THR A C 1
ATOM 642 O O . THR A 1 84 ? 15.82 9.352 13.695 1 98.12 84 THR A O 1
ATOM 645 N N . ALA A 1 85 ? 15.531 11.523 13.672 1 98.56 85 ALA A N 1
ATOM 646 C CA . ALA A 1 85 ? 14.469 11.508 14.68 1 98.56 85 ALA A CA 1
ATOM 647 C C . ALA A 1 85 ? 13.172 10.93 14.102 1 98.56 85 ALA A C 1
ATOM 649 O O . ALA A 1 85 ? 12.242 10.625 14.844 1 98.56 85 ALA A O 1
ATOM 650 N N . VAL A 1 86 ? 13.102 10.734 12.797 1 98.81 86 VAL A N 1
ATOM 651 C CA . VAL A 1 86 ? 11.891 10.211 12.18 1 98.81 86 VAL A CA 1
ATOM 652 C C . VAL A 1 86 ? 11.547 8.852 12.797 1 98.81 86 VAL A C 1
ATOM 654 O O . VAL A 1 86 ? 10.375 8.539 13.016 1 98.81 86 VAL A O 1
ATOM 657 N N . SER A 1 87 ? 12.508 8.047 13.148 1 98.19 87 SER A N 1
ATOM 658 C CA . SER A 1 87 ? 12.281 6.715 13.695 1 98.19 87 SER A CA 1
ATOM 659 C C . SER A 1 87 ? 11.672 6.789 15.094 1 98.19 87 SER A C 1
ATOM 661 O O . SER A 1 87 ? 11.07 5.824 15.562 1 98.19 87 SER A O 1
ATOM 663 N N . SER A 1 88 ? 11.828 7.91 15.82 1 98.19 88 SER A N 1
ATOM 664 C CA . SER A 1 88 ? 11.289 8.156 17.156 1 98.19 88 SER A CA 1
ATOM 665 C C . SER A 1 88 ? 10.523 9.477 17.203 1 98.19 88 SER A C 1
ATOM 667 O O . SER A 1 88 ? 10.609 10.203 18.203 1 98.19 88 SER A O 1
ATOM 669 N N . TRP A 1 89 ? 9.828 9.75 16.219 1 98.44 89 TRP A N 1
ATOM 670 C CA . TRP A 1 89 ? 9.234 11.07 16.047 1 98.44 89 TRP A CA 1
ATOM 671 C C . TRP A 1 89 ? 8.32 11.414 17.219 1 98.44 89 TRP A C 1
ATOM 673 O O . TRP A 1 89 ? 8.141 12.586 17.562 1 98.44 89 TRP A O 1
ATOM 683 N N . GLN A 1 90 ? 7.746 10.484 17.891 1 97.12 90 GLN A N 1
ATOM 684 C CA . GLN A 1 90 ? 6.77 10.719 18.953 1 97.12 90 GLN A CA 1
ATOM 685 C C . GLN A 1 90 ? 7.379 11.516 20.094 1 97.12 90 GLN A C 1
ATOM 687 O O . GLN A 1 90 ? 6.703 12.344 20.719 1 97.12 90 GLN A O 1
ATOM 692 N N . ASP A 1 91 ? 8.609 11.281 20.359 1 96.06 91 ASP A N 1
ATOM 693 C CA . ASP A 1 91 ? 9.25 11.945 21.484 1 96.06 91 ASP A CA 1
ATOM 694 C C . ASP A 1 91 ? 10.211 13.031 21.016 1 96.06 91 ASP A C 1
ATOM 696 O O . ASP A 1 91 ? 10.938 13.625 21.812 1 96.06 91 ASP A O 1
ATOM 700 N N . ALA A 1 92 ? 10.242 13.336 19.734 1 97.44 92 ALA A N 1
ATOM 701 C CA . ALA A 1 92 ? 11.188 14.297 19.172 1 97.44 92 ALA A CA 1
ATOM 702 C C . ALA A 1 92 ? 10.547 15.672 19.016 1 97.44 92 ALA A C 1
ATOM 704 O O . ALA A 1 92 ? 9.414 15.789 18.547 1 97.44 92 ALA A O 1
ATOM 705 N N . PRO A 1 93 ? 11.25 16.719 19.406 1 97.44 93 PRO A N 1
ATOM 706 C CA . PRO A 1 93 ? 10.703 18.078 19.297 1 97.44 93 PRO A CA 1
ATOM 707 C C . PRO A 1 93 ? 10.945 18.703 17.922 1 97.44 93 PRO A C 1
ATOM 709 O O . PRO A 1 93 ? 10.953 19.922 17.781 1 97.44 93 PRO A O 1
ATOM 712 N N . TYR A 1 94 ? 11.125 17.969 16.828 1 98.06 94 TYR A N 1
ATOM 713 C CA . TYR A 1 94 ? 11.625 18.453 15.547 1 98.06 94 TYR A CA 1
ATOM 714 C C . TYR A 1 94 ? 10.5 18.547 14.523 1 98.06 94 TYR A C 1
ATOM 716 O O . TYR A 1 94 ? 10.719 18.984 13.391 1 98.06 94 TYR A O 1
ATOM 724 N N . PHE A 1 95 ? 9.312 18.234 14.898 1 98.69 95 PHE A N 1
ATOM 725 C CA . PHE A 1 95 ? 8.234 18.109 13.922 1 98.69 95 PHE A CA 1
ATOM 726 C C . PHE A 1 95 ? 7.059 19.016 14.297 1 98.69 95 PHE A C 1
ATOM 728 O O . PHE A 1 95 ? 6.742 19.156 15.484 1 98.69 95 PHE A O 1
ATOM 735 N N . THR A 1 96 ? 6.473 19.625 13.305 1 98.44 96 THR A N 1
ATOM 736 C CA . THR A 1 96 ? 5.273 20.422 13.523 1 98.44 96 THR A CA 1
ATOM 737 C C . THR A 1 96 ? 4.078 19.531 13.844 1 98.44 96 THR A C 1
ATOM 739 O O . THR A 1 96 ? 4.117 18.328 13.625 1 98.44 96 THR A O 1
ATOM 742 N N . ASP A 1 97 ? 3.008 20.125 14.344 1 98.44 97 ASP A N 1
ATOM 743 C CA . ASP A 1 97 ? 1.792 19.375 14.648 1 98.44 97 ASP A CA 1
ATOM 744 C C . ASP A 1 97 ? 1.228 18.719 13.383 1 98.44 97 ASP A C 1
ATOM 746 O O . ASP A 1 97 ? 0.724 17.594 13.438 1 98.44 97 ASP A O 1
ATOM 750 N N . ALA A 1 98 ? 1.257 19.422 12.242 1 98.69 98 ALA A N 1
ATOM 751 C CA . ALA A 1 98 ? 0.775 18.875 10.977 1 98.69 98 ALA A CA 1
ATOM 752 C C . ALA A 1 98 ? 1.604 17.656 10.555 1 98.69 98 ALA A C 1
ATOM 754 O O . ALA A 1 98 ? 1.056 16.656 10.109 1 98.69 98 ALA A O 1
ATOM 755 N N . GLU A 1 99 ? 2.912 17.797 10.68 1 98.81 99 GLU A N 1
ATOM 756 C CA . GLU A 1 99 ? 3.795 16.672 10.336 1 98.81 99 GLU A CA 1
ATOM 757 C C . GLU A 1 99 ? 3.557 15.484 11.25 1 98.81 99 GLU A C 1
ATOM 759 O O . GLU A 1 99 ? 3.557 14.336 10.797 1 98.81 99 GLU A O 1
ATOM 764 N N . ARG A 1 100 ? 3.371 15.734 12.555 1 98.81 100 ARG A N 1
ATOM 765 C CA . ARG A 1 100 ? 3.082 14.672 13.508 1 98.81 100 ARG A CA 1
ATOM 766 C C . ARG A 1 100 ? 1.782 13.953 13.156 1 98.81 100 ARG A C 1
ATOM 768 O O . ARG A 1 100 ? 1.697 12.727 13.25 1 98.81 100 ARG A O 1
ATOM 775 N N . ALA A 1 101 ? 0.789 14.719 12.758 1 98.75 101 ALA A N 1
ATOM 776 C CA . ALA A 1 101 ? -0.478 14.125 12.336 1 98.75 101 ALA A CA 1
ATOM 777 C C . ALA A 1 101 ? -0.288 13.234 11.117 1 98.75 101 ALA A C 1
ATOM 779 O O . ALA A 1 101 ? -0.874 12.148 11.031 1 98.75 101 ALA A O 1
ATOM 780 N N . ALA A 1 102 ? 0.503 13.695 10.133 1 98.88 102 ALA A N 1
ATOM 781 C CA . ALA A 1 102 ? 0.779 12.914 8.93 1 98.88 102 ALA A CA 1
ATOM 782 C C . ALA A 1 102 ? 1.512 11.617 9.266 1 98.88 102 ALA A C 1
ATOM 784 O O . ALA A 1 102 ? 1.172 10.547 8.75 1 98.88 102 ALA A O 1
ATOM 785 N N . LEU A 1 103 ? 2.506 11.703 10.141 1 98.88 103 LEU A N 1
ATOM 786 C CA . LEU A 1 103 ? 3.27 10.539 10.562 1 98.88 103 LEU A CA 1
ATOM 787 C C . LEU A 1 103 ? 2.381 9.547 11.305 1 98.88 103 LEU A C 1
ATOM 789 O O . LEU A 1 103 ? 2.48 8.336 11.086 1 98.88 103 LEU A O 1
ATOM 793 N N . ALA A 1 104 ? 1.523 10.039 12.172 1 98.69 104 ALA A N 1
ATOM 794 C CA . ALA A 1 104 ? 0.604 9.18 12.914 1 98.69 104 ALA A CA 1
ATOM 795 C C . ALA A 1 104 ? -0.358 8.461 11.969 1 98.69 104 ALA A C 1
ATOM 797 O O . ALA A 1 104 ? -0.625 7.273 12.141 1 98.69 104 ALA A O 1
ATOM 798 N N . LEU A 1 105 ? -0.883 9.195 11.031 1 98.5 105 LEU A N 1
ATOM 799 C CA . LEU A 1 105 ? -1.811 8.633 10.055 1 9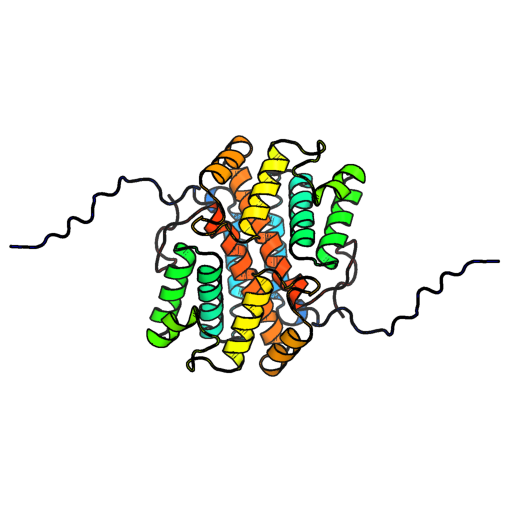8.5 105 LEU A CA 1
ATOM 800 C C . LEU A 1 105 ? -1.135 7.539 9.234 1 98.5 105 LEU A C 1
ATOM 802 O O . LEU A 1 105 ? -1.716 6.473 9.008 1 98.5 105 LEU A O 1
ATOM 806 N N . LEU A 1 106 ? 0.102 7.773 8.781 1 98.69 106 LEU A N 1
ATOM 807 C CA . LEU A 1 106 ? 0.885 6.777 8.055 1 98.69 106 LEU A CA 1
ATOM 808 C C . LEU A 1 106 ? 1.073 5.52 8.891 1 98.69 106 LEU A C 1
ATOM 810 O O . LEU A 1 106 ? 0.851 4.406 8.406 1 98.69 106 LEU A O 1
ATOM 814 N N . GLU A 1 107 ? 1.462 5.66 10.156 1 98.25 107 GLU A N 1
ATOM 815 C CA . GLU A 1 107 ? 1.731 4.512 11.016 1 98.25 107 GLU A CA 1
ATOM 816 C C . GLU A 1 107 ? 0.473 3.678 11.234 1 98.25 107 GLU A C 1
ATOM 818 O O . GLU A 1 107 ? 0.528 2.447 11.219 1 98.25 107 GLU A O 1
ATOM 823 N N . ALA A 1 108 ? -0.599 4.395 11.453 1 97.81 108 ALA A N 1
ATOM 824 C CA . ALA A 1 108 ? -1.861 3.689 11.656 1 97.81 108 ALA A CA 1
ATOM 825 C C . ALA A 1 108 ? -2.248 2.881 10.422 1 97.81 108 ALA A C 1
ATOM 827 O O . ALA A 1 108 ? -2.83 1.8 10.539 1 97.81 108 ALA A O 1
ATOM 828 N N . THR A 1 109 ? -1.965 3.387 9.242 1 97.69 109 THR A N 1
ATOM 829 C CA . THR A 1 109 ? -2.305 2.721 7.988 1 97.69 109 THR A CA 1
ATOM 830 C C . THR A 1 109 ? -1.416 1.502 7.766 1 97.69 109 THR A C 1
ATOM 832 O O . THR A 1 109 ? -1.883 0.466 7.289 1 97.69 109 THR A O 1
ATOM 835 N N . LEU A 1 110 ? -0.136 1.549 8.203 1 97 110 LEU A N 1
ATOM 836 C CA . LEU A 1 110 ? 0.86 0.544 7.844 1 97 110 LEU A CA 1
ATOM 837 C C . LEU A 1 110 ? 0.943 -0.542 8.914 1 97 110 LEU A C 1
ATOM 839 O O . LEU A 1 110 ? 1.389 -1.657 8.641 1 97 110 LEU A O 1
ATOM 843 N N . GLN A 1 111 ? 0.559 -0.215 10.094 1 95.56 111 GLN A N 1
ATOM 844 C CA . GLN A 1 111 ? 0.745 -1.146 11.203 1 95.56 111 GLN A CA 1
ATOM 845 C C . GLN A 1 111 ? -0.586 -1.746 11.648 1 95.56 111 GLN A C 1
ATOM 847 O O . GLN A 1 111 ? -1.643 -1.141 11.445 1 95.56 111 GLN A O 1
ATOM 852 N N . PRO A 1 112 ? -0.554 -2.924 12.211 1 93.94 112 PRO A N 1
ATOM 853 C CA . PRO A 1 112 ? -1.794 -3.504 12.734 1 93.94 112 PRO A CA 1
ATOM 854 C C . PRO A 1 112 ? -2.438 -2.643 13.82 1 93.94 112 PRO A C 1
ATOM 856 O O . PRO A 1 112 ? -1.731 -2.023 14.617 1 93.94 112 PRO A O 1
ATOM 859 N N . ALA A 1 113 ? -3.684 -2.662 13.781 1 92.06 113 ALA A N 1
ATOM 860 C CA . ALA A 1 113 ? -4.426 -1.981 14.844 1 92.06 113 ALA A CA 1
ATOM 861 C C . ALA A 1 113 ? -4.395 -2.789 16.141 1 92.06 113 ALA A C 1
ATOM 863 O O . ALA A 1 113 ? -4.246 -4.012 16.109 1 92.06 113 ALA A O 1
ATOM 864 N N . PRO A 1 114 ? -4.504 -2.025 17.281 1 88.38 114 PRO A N 1
ATOM 865 C CA . PRO A 1 114 ? -4.793 -2.801 18.484 1 88.38 114 PRO A CA 1
ATOM 866 C C . PRO A 1 114 ? -6.031 -3.682 18.344 1 88.38 114 PRO A C 1
ATOM 868 O O . PRO A 1 114 ? -6.914 -3.383 17.531 1 88.38 114 PRO A O 1
ATOM 871 N N . HIS A 1 115 ? -6.02 -4.742 19.109 1 88.81 115 HIS A N 1
ATOM 872 C CA . HIS A 1 115 ? -7.133 -5.68 19.031 1 88.81 115 HIS A CA 1
ATOM 873 C C . HIS A 1 115 ? -8.469 -4.973 19.234 1 88.81 115 HIS A C 1
ATOM 875 O O . HIS A 1 115 ? -8.609 -4.168 20.156 1 88.81 115 HIS A O 1
ATOM 881 N N . GLY A 1 116 ? -9.375 -5.242 18.359 1 87.62 116 GLY A N 1
ATOM 882 C CA . GLY A 1 116 ? -10.734 -4.734 18.5 1 87.62 116 GLY A CA 1
ATOM 883 C C . GLY A 1 116 ? -10.891 -3.314 17.984 1 87.62 116 GLY A C 1
ATOM 884 O O . GLY A 1 116 ? -11.961 -2.717 18.109 1 87.62 116 GLY A O 1
ATOM 885 N N . ARG A 1 117 ? -9.852 -2.789 17.438 1 90.75 117 ARG A N 1
ATOM 886 C CA . ARG A 1 117 ? -9.93 -1.419 16.938 1 90.75 117 ARG A CA 1
ATOM 887 C C . ARG A 1 117 ? -9.695 -1.366 15.43 1 90.75 117 ARG A C 1
ATOM 889 O O . ARG A 1 117 ? -9.109 -2.289 14.859 1 90.75 117 ARG A O 1
ATOM 896 N N . GLU A 1 118 ? -10.203 -0.284 14.828 1 92.12 118 GLU A N 1
ATOM 897 C CA . GLU A 1 118 ? -9.906 -0.013 13.43 1 92.12 118 GLU A CA 1
ATOM 898 C C . GLU A 1 118 ? -8.492 0.533 13.258 1 92.12 118 GLU A C 1
ATOM 900 O O . GLU A 1 118 ? -7.914 1.074 14.195 1 92.12 118 GLU A O 1
ATOM 905 N N . ARG A 1 119 ? -7.918 0.365 12.055 1 93.5 119 ARG A N 1
ATOM 906 C CA . ARG A 1 119 ? -6.57 0.845 11.773 1 93.5 119 ARG A CA 1
ATOM 907 C C . ARG A 1 119 ? -6.469 2.352 11.984 1 93.5 119 ARG A C 1
ATOM 909 O O . ARG A 1 119 ? -5.641 2.822 12.766 1 93.5 119 ARG A O 1
ATOM 916 N N . VAL A 1 120 ? -7.281 3.049 11.273 1 97.06 120 VAL A N 1
ATOM 917 C CA . VAL A 1 120 ? -7.383 4.492 11.461 1 97.06 120 VAL A CA 1
ATOM 918 C C . VAL A 1 120 ? -8.672 4.828 12.211 1 97.06 120 VAL A C 1
ATOM 920 O O . VAL A 1 120 ? -9.766 4.688 11.672 1 97.06 120 VAL A O 1
ATOM 923 N N . THR A 1 121 ? -8.539 5.277 13.422 1 95.81 121 THR A N 1
ATOM 924 C CA . THR A 1 121 ? -9.703 5.602 14.234 1 95.81 121 THR A CA 1
ATOM 925 C C . THR A 1 121 ? -10.289 6.949 13.82 1 95.81 121 THR A C 1
ATOM 927 O O . THR A 1 121 ? -9.617 7.758 13.172 1 95.81 121 THR A O 1
ATOM 930 N N . ASP A 1 122 ? -11.547 7.176 14.266 1 94.69 122 ASP A N 1
ATOM 931 C CA . ASP A 1 122 ? -12.188 8.461 14.016 1 94.69 122 ASP A CA 1
ATOM 932 C C . ASP A 1 122 ? -11.398 9.602 14.656 1 94.69 122 ASP A C 1
ATOM 934 O O . ASP A 1 122 ? -11.305 10.695 14.094 1 94.69 122 ASP A O 1
ATOM 938 N N . GLU A 1 123 ? -10.852 9.328 15.766 1 96.19 123 GLU A N 1
ATOM 939 C CA . GLU A 1 123 ? -10.086 10.336 16.5 1 96.19 123 GLU A CA 1
ATOM 940 C C . GLU A 1 123 ? -8.82 10.719 15.734 1 96.19 123 GLU A C 1
ATOM 942 O O . GLU A 1 123 ? -8.484 11.898 15.641 1 96.19 123 GLU A O 1
ATOM 947 N N . LEU A 1 124 ? -8.133 9.758 15.273 1 96.94 124 LEU A N 1
ATOM 948 C CA . LEU A 1 124 ? -6.906 10.016 14.523 1 96.94 124 LEU A CA 1
ATOM 949 C C . LEU A 1 124 ? -7.195 10.781 13.242 1 96.94 124 LEU A C 1
ATOM 951 O O . LEU A 1 124 ? -6.48 11.727 12.898 1 96.94 124 LEU A O 1
ATOM 955 N N . TYR A 1 125 ? -8.219 10.391 12.539 1 97.31 125 TYR A N 1
ATOM 956 C CA . TYR A 1 125 ? -8.633 11.109 11.336 1 97.31 125 TYR A CA 1
ATOM 957 C C . TYR A 1 125 ? -8.969 12.562 11.656 1 97.31 125 TYR A C 1
ATOM 959 O O . TYR A 1 125 ? -8.547 13.477 10.945 1 97.31 125 TYR A O 1
ATOM 967 N N . ALA A 1 126 ? -9.734 12.734 12.672 1 97.25 126 ALA A N 1
ATOM 968 C CA . ALA A 1 126 ? -10.148 14.078 13.078 1 97.25 126 ALA A CA 1
ATOM 969 C C . ALA A 1 126 ? -8.93 14.938 13.422 1 97.25 126 ALA A C 1
ATOM 971 O O . ALA A 1 126 ? -8.906 16.141 13.125 1 97.25 126 ALA A O 1
ATOM 972 N N . GLU A 1 127 ? -7.969 14.352 14.07 1 98 127 GLU A N 1
ATOM 973 C CA . GLU A 1 127 ? -6.742 15.078 14.383 1 98 127 GLU A CA 1
ATOM 974 C C . GLU A 1 127 ? -6.039 15.547 13.117 1 98 127 GLU A C 1
ATOM 976 O O . GLU A 1 127 ? -5.602 16.703 13.031 1 98 127 GLU A O 1
ATOM 981 N N . ALA A 1 128 ? -5.891 14.703 12.148 1 98.12 128 ALA A N 1
ATOM 982 C CA . ALA A 1 128 ? -5.277 15.078 10.875 1 98.12 128 ALA A CA 1
ATOM 983 C C . ALA A 1 128 ? -6.082 16.172 10.18 1 98.12 128 ALA A C 1
ATOM 985 O O . ALA A 1 128 ? -5.508 17.109 9.617 1 98.12 128 ALA A O 1
ATOM 986 N N . ALA A 1 129 ? -7.375 16.094 10.281 1 97.62 129 ALA A N 1
ATOM 987 C CA . ALA A 1 129 ? -8.273 17.016 9.594 1 97.62 129 ALA A CA 1
ATOM 988 C C . ALA A 1 129 ? -8.18 18.422 10.188 1 97.62 129 ALA A C 1
ATOM 990 O O . ALA A 1 129 ? -8.633 19.391 9.57 1 97.62 129 ALA A O 1
ATOM 991 N N . LYS A 1 130 ? -7.609 18.578 11.367 1 98.19 130 LYS A N 1
ATOM 992 C CA . LYS A 1 130 ? -7.363 19.891 11.961 1 98.19 130 LYS A CA 1
ATOM 993 C C . LYS A 1 130 ? -6.25 20.625 11.219 1 98.19 130 LYS A C 1
ATOM 995 O O . LYS A 1 130 ? -6.199 21.844 11.227 1 98.19 130 LYS A O 1
ATOM 1000 N N . HIS A 1 131 ? -5.434 19.875 10.586 1 98.44 131 HIS A N 1
ATOM 1001 C CA . HIS A 1 131 ? -4.215 20.469 10.039 1 98.44 131 HIS A CA 1
ATOM 1002 C C . HIS A 1 131 ? -4.25 20.5 8.516 1 98.44 131 HIS A C 1
ATOM 1004 O O . HIS A 1 131 ? -3.477 21.219 7.887 1 98.44 131 HIS A O 1
ATOM 1010 N N . TYR A 1 132 ? -5.074 19.703 7.918 1 98.38 132 TYR A N 1
ATOM 1011 C CA . TYR A 1 132 ? -5.156 19.578 6.469 1 98.38 132 TYR A CA 1
ATOM 1012 C C . TYR A 1 132 ? -6.586 19.781 5.984 1 98.38 132 TYR A C 1
ATOM 1014 O O . TYR A 1 132 ? -7.512 19.109 6.453 1 98.38 132 TYR A O 1
ATOM 1022 N N . ASP A 1 133 ? -6.723 20.688 5.059 1 97.75 133 ASP A N 1
ATOM 1023 C CA . ASP A 1 133 ? -8.047 20.859 4.473 1 97.75 133 ASP A CA 1
ATOM 1024 C C . ASP A 1 133 ? -8.398 19.688 3.551 1 97.75 133 ASP A C 1
ATOM 1026 O O . ASP A 1 133 ? -7.613 18.75 3.412 1 97.75 133 ASP A O 1
ATOM 1030 N N . LYS A 1 134 ? -9.516 19.719 2.92 1 97 134 LYS A N 1
ATOM 1031 C CA . LYS A 1 134 ? -10.039 18.578 2.189 1 97 134 LYS A CA 1
ATOM 1032 C C . LYS A 1 134 ? -9.094 18.156 1.073 1 97 134 LYS A C 1
ATOM 1034 O O . LYS A 1 134 ? -8.82 16.953 0.907 1 97 134 LYS A O 1
ATOM 1039 N N . LYS A 1 135 ? -8.617 19.125 0.291 1 98.19 135 LYS A N 1
ATOM 1040 C CA . LYS A 1 135 ? -7.676 18.797 -0.78 1 98.19 135 LYS A CA 1
ATOM 1041 C C . LYS A 1 135 ? -6.379 18.219 -0.219 1 98.19 135 LYS A C 1
ATOM 1043 O O . LYS A 1 135 ? -5.871 17.219 -0.719 1 98.19 135 LYS A O 1
ATOM 1048 N N . ALA A 1 136 ? -5.832 18.844 0.81 1 98.69 136 ALA A N 1
ATOM 1049 C CA . ALA A 1 136 ? -4.586 18.391 1.424 1 98.69 136 ALA A CA 1
ATOM 1050 C C . ALA A 1 136 ? -4.754 17 2.041 1 98.69 136 ALA A C 1
ATOM 1052 O O . ALA A 1 136 ? -3.855 16.156 1.944 1 98.69 136 ALA A O 1
ATOM 1053 N N . LEU A 1 137 ? -5.855 16.781 2.664 1 98.31 137 LEU A N 1
ATOM 1054 C CA . LEU A 1 137 ? -6.105 15.477 3.283 1 98.31 137 LEU A CA 1
ATOM 1055 C C . LEU A 1 137 ? -6.238 14.383 2.227 1 98.31 137 LEU A C 1
ATOM 1057 O O . LEU A 1 137 ? -5.73 13.273 2.402 1 98.31 137 LEU A O 1
ATOM 1061 N N . ALA A 1 138 ? -6.953 14.664 1.141 1 98.31 138 ALA A N 1
ATOM 1062 C CA . ALA A 1 138 ? -7.02 13.734 0.019 1 98.31 138 ALA A CA 1
ATOM 1063 C C . ALA A 1 138 ? -5.629 13.438 -0.535 1 98.31 138 ALA A C 1
ATOM 1065 O O . ALA A 1 138 ? -5.277 12.281 -0.77 1 98.31 138 ALA A O 1
ATOM 1066 N N . THR A 1 139 ? -4.855 14.461 -0.694 1 98.69 139 THR A N 1
ATOM 1067 C CA . THR A 1 139 ? -3.496 14.336 -1.213 1 98.69 139 THR A CA 1
ATOM 1068 C C . THR A 1 139 ? -2.633 13.508 -0.269 1 98.69 139 THR A C 1
ATOM 1070 O O . THR A 1 139 ? -1.89 12.625 -0.71 1 98.69 139 THR A O 1
ATOM 1073 N N . LEU A 1 140 ? -2.764 13.797 1.014 1 98.75 140 LEU A N 1
ATOM 1074 C CA . LEU A 1 140 ? -2.02 13.039 2.014 1 98.75 140 LEU A CA 1
ATOM 1075 C C . LEU A 1 140 ? -2.406 11.562 1.979 1 98.75 140 LEU A C 1
ATOM 1077 O O . LEU A 1 140 ? -1.539 10.688 2.047 1 98.75 140 LEU A O 1
ATOM 1081 N N . THR A 1 141 ? -3.648 11.281 1.86 1 98.75 141 THR A N 1
ATOM 1082 C CA . THR A 1 141 ? -4.141 9.906 1.762 1 98.75 141 THR A CA 1
ATOM 1083 C C . THR A 1 141 ? -3.562 9.211 0.533 1 98.75 141 THR A C 1
ATOM 1085 O O . THR A 1 141 ? -3.1 8.07 0.619 1 98.75 141 THR A O 1
ATOM 1088 N N . ILE A 1 142 ? -3.529 9.906 -0.582 1 98.75 142 ILE A N 1
ATOM 1089 C CA . ILE A 1 142 ? -2.98 9.367 -1.82 1 98.75 142 ILE A CA 1
ATOM 1090 C C . ILE A 1 142 ? -1.475 9.164 -1.672 1 98.75 142 ILE A C 1
ATOM 1092 O O . ILE A 1 142 ? -0.927 8.172 -2.148 1 98.75 142 ILE A O 1
ATOM 1096 N N . ALA A 1 143 ? -0.787 10.047 -1.021 1 98.75 143 ALA A N 1
ATOM 1097 C CA . ALA A 1 143 ? 0.651 9.93 -0.792 1 98.75 143 ALA A CA 1
ATOM 1098 C C . ALA A 1 143 ? 0.974 8.711 0.066 1 98.75 143 ALA A C 1
ATOM 1100 O O . ALA A 1 143 ? 1.968 8.023 -0.173 1 98.75 143 ALA A O 1
ATOM 1101 N N . ILE A 1 144 ? 0.149 8.484 1.082 1 98.88 144 ILE A N 1
ATOM 1102 C CA . ILE A 1 144 ? 0.307 7.285 1.899 1 98.88 144 ILE A CA 1
ATOM 1103 C C . ILE A 1 144 ? 0.051 6.043 1.049 1 98.88 144 ILE A C 1
ATOM 1105 O O . ILE A 1 144 ? 0.796 5.062 1.129 1 98.88 144 ILE A O 1
ATOM 1109 N N . GLY A 1 145 ? -0.965 6.074 0.195 1 98.81 145 GLY A N 1
ATOM 1110 C CA . GLY A 1 145 ? -1.171 5.012 -0.773 1 98.81 145 GLY A CA 1
ATOM 1111 C C . GLY A 1 145 ? 0.008 4.816 -1.707 1 98.81 145 GLY A C 1
ATOM 1112 O O . GLY A 1 145 ? 0.351 3.684 -2.055 1 98.81 145 GLY A O 1
ATOM 1113 N N . GLN A 1 146 ? 0.576 5.898 -2.109 1 98.69 146 GLN A N 1
ATOM 1114 C CA . GLN A 1 146 ? 1.728 5.875 -3.006 1 98.69 146 GLN A CA 1
ATOM 1115 C C . GLN A 1 146 ? 2.889 5.098 -2.391 1 98.69 146 GLN A C 1
ATOM 1117 O O . GLN A 1 146 ? 3.441 4.195 -3.021 1 98.69 146 GLN A O 1
ATOM 1122 N N . ILE A 1 147 ? 3.275 5.441 -1.21 1 98.75 147 ILE A N 1
ATOM 1123 C CA . ILE A 1 147 ? 4.398 4.742 -0.599 1 98.75 147 ILE A CA 1
ATOM 1124 C C . ILE A 1 147 ? 4.016 3.287 -0.33 1 98.75 147 ILE A C 1
ATOM 1126 O O . ILE A 1 147 ? 4.848 2.387 -0.465 1 98.75 147 ILE A O 1
ATOM 1130 N N . ASN A 1 148 ? 2.736 3.055 0.051 1 98.56 148 ASN A N 1
ATOM 1131 C CA . ASN A 1 148 ? 2.258 1.684 0.2 1 98.56 148 ASN A CA 1
ATOM 1132 C C . ASN A 1 148 ? 2.461 0.876 -1.078 1 98.56 148 ASN A C 1
ATOM 1134 O O . ASN A 1 148 ? 2.887 -0.279 -1.026 1 98.56 148 ASN A O 1
ATOM 1138 N N . PHE A 1 149 ? 2.102 1.463 -2.164 1 98.81 149 PHE A N 1
ATOM 1139 C CA . PHE A 1 149 ? 2.293 0.805 -3.451 1 98.81 149 PHE A CA 1
ATOM 1140 C C . PHE A 1 149 ? 3.754 0.423 -3.652 1 98.81 149 PHE A C 1
ATOM 1142 O O . PHE A 1 149 ? 4.062 -0.721 -3.994 1 98.81 149 PHE A O 1
ATOM 1149 N N . PHE A 1 150 ? 4.637 1.299 -3.408 1 98.5 150 PHE A N 1
ATOM 1150 C CA . PHE A 1 150 ? 6.051 1.073 -3.691 1 98.5 150 PHE A CA 1
ATOM 1151 C C . PHE A 1 150 ? 6.664 0.127 -2.666 1 98.5 150 PHE A C 1
ATOM 1153 O O . PHE A 1 150 ? 7.699 -0.489 -2.924 1 98.5 150 PHE A O 1
ATOM 1160 N N . ILE A 1 151 ? 6.098 -0.006 -1.479 1 98.5 151 ILE A N 1
ATOM 1161 C CA . ILE A 1 151 ? 6.562 -0.978 -0.495 1 98.5 151 ILE A CA 1
ATOM 1162 C C . ILE A 1 151 ? 6.531 -2.381 -1.099 1 98.5 151 ILE A C 1
ATOM 1164 O O . ILE A 1 151 ? 7.469 -3.162 -0.918 1 98.5 151 ILE A O 1
ATOM 1168 N N . ALA A 1 152 ? 5.461 -2.701 -1.786 1 98.44 152 ALA A N 1
ATOM 1169 C CA . ALA A 1 152 ? 5.371 -4.02 -2.408 1 98.44 152 ALA A CA 1
ATOM 1170 C C . ALA A 1 152 ? 6.547 -4.27 -3.344 1 98.44 152 ALA A C 1
ATOM 1172 O O . ALA A 1 152 ? 7.184 -5.324 -3.285 1 98.44 152 ALA A O 1
ATOM 1173 N N . LEU A 1 153 ? 6.871 -3.301 -4.219 1 98 153 LEU A N 1
ATOM 1174 C CA . LEU A 1 153 ? 7.992 -3.439 -5.145 1 98 153 LEU A CA 1
ATOM 1175 C C . LEU A 1 153 ? 9.312 -3.555 -4.387 1 98 153 LEU A C 1
ATOM 1177 O O . LEU A 1 153 ? 10.18 -4.344 -4.766 1 98 153 LEU A O 1
ATOM 1181 N N . ALA A 1 154 ? 9.414 -2.799 -3.322 1 97.62 154 ALA A N 1
ATOM 1182 C CA . ALA A 1 154 ? 10.672 -2.734 -2.576 1 97.62 154 ALA A CA 1
ATOM 1183 C C . ALA A 1 154 ? 10.93 -4.035 -1.821 1 97.62 154 ALA A C 1
ATOM 1185 O O . ALA A 1 154 ? 12.023 -4.598 -1.896 1 97.62 154 ALA A O 1
ATOM 1186 N N . VAL A 1 155 ? 9.914 -4.559 -1.11 1 97.44 155 VAL A N 1
ATOM 1187 C CA . VAL A 1 155 ? 10.164 -5.691 -0.23 1 97.44 155 VAL A CA 1
ATOM 1188 C C . VAL A 1 155 ? 10.156 -6.988 -1.039 1 97.44 155 VAL A C 1
ATOM 1190 O O . VAL A 1 155 ? 10.828 -7.957 -0.679 1 97.44 155 VAL A O 1
ATOM 1193 N N . ILE A 1 156 ? 9.406 -7.043 -2.168 1 97.88 156 ILE A N 1
ATOM 1194 C CA . ILE A 1 156 ? 9.359 -8.242 -2.996 1 97.88 156 ILE A CA 1
ATOM 1195 C C . ILE A 1 156 ? 10.555 -8.258 -3.953 1 97.88 156 ILE A C 1
ATOM 1197 O O . ILE A 1 156 ? 11.234 -9.281 -4.094 1 97.88 156 ILE A O 1
ATOM 1201 N N . GLY A 1 157 ? 10.844 -7.137 -4.574 1 96.5 157 GLY A N 1
ATOM 1202 C CA . GLY A 1 157 ? 11.859 -7.082 -5.617 1 96.5 157 GLY A CA 1
ATOM 1203 C C . GLY A 1 157 ? 13.25 -6.793 -5.082 1 96.5 157 GLY A C 1
ATOM 1204 O O . GLY A 1 157 ? 14.25 -7.137 -5.715 1 96.5 157 GLY A O 1
ATOM 1205 N N . LYS A 1 158 ? 13.305 -6.035 -3.982 1 94.12 158 LYS A N 1
ATOM 1206 C CA . LYS A 1 158 ? 14.555 -5.672 -3.326 1 94.12 158 LYS A CA 1
ATOM 1207 C C . LYS A 1 158 ? 15.477 -4.91 -4.277 1 94.12 158 LYS A C 1
ATOM 1209 O O . LYS A 1 158 ? 16.609 -5.34 -4.535 1 94.12 158 LYS A O 1
ATOM 1214 N N . PRO A 1 159 ? 15.016 -3.793 -4.77 1 94.44 159 PRO A N 1
ATOM 1215 C CA . PRO A 1 159 ? 15.914 -2.99 -5.598 1 94.44 159 PRO A CA 1
ATOM 1216 C C . PRO A 1 159 ? 17.172 -2.547 -4.844 1 94.44 159 PRO A C 1
ATOM 1218 O O . PRO A 1 159 ? 17.188 -2.531 -3.611 1 94.44 159 PRO A O 1
ATOM 1221 N N . HIS A 1 160 ? 18.188 -2.135 -5.574 1 92.38 160 HIS A N 1
ATOM 1222 C CA . HIS A 1 160 ? 19.422 -1.613 -4.984 1 92.38 160 HIS A CA 1
ATOM 1223 C C . HIS A 1 160 ? 19.156 -0.315 -4.227 1 92.38 160 HIS A C 1
ATOM 1225 O O . HIS A 1 160 ? 18.469 0.572 -4.727 1 92.38 160 HIS A O 1
ATOM 1231 N N . PRO A 1 161 ? 19.703 -0.314 -2.998 1 93.19 161 PRO A N 1
ATOM 1232 C CA . PRO A 1 161 ? 19.625 0.98 -2.316 1 93.19 161 PRO A CA 1
ATOM 1233 C C . PRO A 1 161 ? 20.375 2.086 -3.051 1 93.19 161 PRO A C 1
ATOM 1235 O O . PRO A 1 161 ? 21.547 1.919 -3.383 1 93.19 161 PRO A O 1
ATOM 1238 N N . VAL A 1 162 ? 19.656 3.102 -3.426 1 90.31 162 VAL A N 1
ATOM 1239 C CA . VAL A 1 162 ? 20.25 4.254 -4.102 1 90.31 162 VAL A CA 1
ATOM 1240 C C . VAL A 1 162 ? 19.781 5.543 -3.432 1 90.31 162 VAL A C 1
ATOM 1242 O O . VAL A 1 162 ? 18.719 5.57 -2.801 1 90.31 162 VAL A O 1
ATOM 1245 N N . SER A 1 163 ? 20.562 6.637 -3.564 1 87.69 163 SER A N 1
ATOM 1246 C CA . SER A 1 163 ? 20.172 7.91 -2.967 1 87.69 163 SER A CA 1
ATOM 1247 C C . SER A 1 163 ? 19.516 8.82 -3.994 1 87.69 163 SER A C 1
ATOM 1249 O O . SER A 1 163 ? 19.125 9.945 -3.674 1 87.69 163 SER A O 1
ATOM 1251 N N . SER A 1 164 ? 19.453 8.242 -5.242 1 87.69 164 SER A N 1
ATOM 1252 C CA . SER A 1 164 ? 18.828 9 -6.332 1 87.69 164 SER A CA 1
ATOM 1253 C C . SER A 1 164 ? 18.125 8.078 -7.312 1 87.69 164 SER A C 1
ATOM 1255 O O . SER A 1 164 ? 18.625 6.996 -7.633 1 87.69 164 SER A O 1
ATOM 1257 N N . LEU A 1 165 ? 16.984 8.562 -7.785 1 87.75 165 LEU A N 1
ATOM 1258 C CA . LEU A 1 165 ? 16.234 7.77 -8.75 1 87.75 165 LEU A CA 1
ATOM 1259 C C . LEU A 1 165 ? 16.969 7.68 -10.078 1 87.75 165 LEU A C 1
ATOM 1261 O O . LEU A 1 165 ? 16.625 6.859 -10.93 1 87.75 165 LEU A O 1
ATOM 1265 N N . ALA A 1 166 ? 18 8.508 -10.258 1 85.56 166 ALA A N 1
ATOM 1266 C CA . ALA A 1 166 ? 18.797 8.5 -11.484 1 85.56 166 ALA A CA 1
ATOM 1267 C C . ALA A 1 166 ? 19.719 7.277 -11.539 1 85.56 166 ALA A C 1
ATOM 1269 O O . ALA A 1 166 ? 20.234 6.922 -12.602 1 85.56 166 ALA A O 1
ATOM 1270 N N . ASP A 1 167 ? 19.906 6.637 -10.406 1 86.12 167 ASP A N 1
ATOM 1271 C CA . ASP A 1 167 ? 20.797 5.48 -10.32 1 86.12 167 ASP A CA 1
ATOM 1272 C C . ASP A 1 167 ? 20.062 4.191 -10.664 1 86.12 167 ASP A C 1
ATOM 1274 O O . ASP A 1 167 ? 18.844 4.109 -10.516 1 86.12 167 ASP A O 1
ATOM 1278 N N . GLU A 1 168 ? 20.797 3.244 -11.156 1 87 168 GLU A N 1
ATOM 1279 C CA . GLU A 1 168 ? 20.219 1.947 -11.492 1 87 168 GLU A CA 1
ATOM 1280 C C . GLU A 1 168 ? 19.719 1.229 -10.234 1 87 168 GLU A C 1
ATOM 1282 O O . GLU A 1 168 ? 20.484 1.037 -9.289 1 87 168 GLU A O 1
ATOM 1287 N N . GLN A 1 169 ? 18.484 0.808 -10.305 1 90.81 169 GLN A N 1
ATOM 1288 C CA . GLN A 1 169 ? 17.859 0.218 -9.117 1 90.81 169 GLN A CA 1
ATOM 1289 C C . GLN A 1 169 ? 17.75 -1.299 -9.25 1 90.81 169 GLN A C 1
ATOM 1291 O O . GLN A 1 169 ? 17.594 -2.004 -8.258 1 90.81 169 GLN A O 1
ATOM 1296 N N . TRP A 1 170 ? 17.828 -1.745 -10.492 1 90.12 170 TRP A N 1
ATOM 1297 C CA . TRP A 1 170 ? 17.562 -3.156 -10.75 1 90.12 170 TRP A CA 1
ATOM 1298 C C . TRP A 1 170 ? 18.734 -3.811 -11.469 1 90.12 170 TRP A C 1
ATOM 1300 O O . TRP A 1 170 ? 19.5 -3.137 -12.156 1 90.12 170 TRP A O 1
ATOM 1310 N N . ASP A 1 171 ? 18.844 -5.18 -11.281 1 81.31 171 ASP A N 1
ATOM 1311 C CA . ASP A 1 171 ? 19.875 -5.934 -12.008 1 81.31 171 ASP A CA 1
ATOM 1312 C C . ASP A 1 171 ? 19.422 -6.195 -13.445 1 81.31 171 ASP A C 1
ATOM 1314 O O . ASP A 1 171 ? 18.234 -6.375 -13.711 1 81.31 171 ASP A O 1
ATOM 1318 N N . MET B 1 1 ? -47.844 -13.523 13.625 1 28.38 1 MET B N 1
ATOM 1319 C CA . MET B 1 1 ? -47.062 -12.477 14.281 1 28.38 1 MET B CA 1
ATOM 1320 C C . MET B 1 1 ? -45.781 -12.156 13.492 1 28.38 1 MET B C 1
ATOM 1322 O O . MET B 1 1 ? -44.938 -13.016 13.297 1 28.38 1 MET B O 1
ATOM 1326 N N . THR B 1 2 ? -45.906 -11.211 12.484 1 30.06 2 THR B N 1
ATOM 1327 C CA . THR B 1 2 ? -44.938 -10.859 11.453 1 30.06 2 THR B CA 1
ATOM 1328 C C . THR B 1 2 ? -43.656 -10.312 12.078 1 30.06 2 THR B C 1
ATOM 1330 O O . THR B 1 2 ? -43.688 -9.359 12.859 1 30.06 2 THR B O 1
ATOM 1333 N N . ASN B 1 3 ? -42.656 -11.0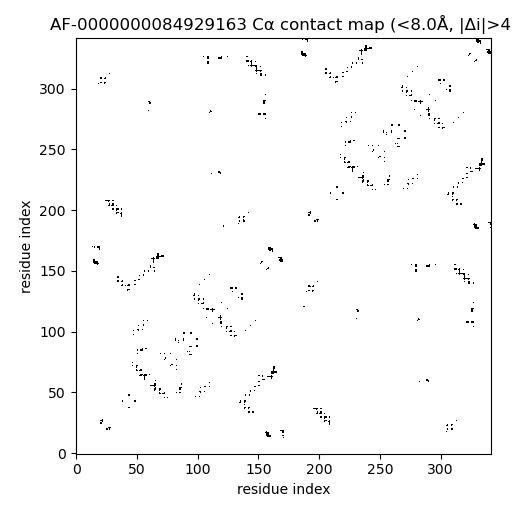94 12.453 1 34.91 3 ASN B N 1
ATOM 1334 C CA . ASN B 1 3 ? -41.375 -10.734 13 1 34.91 3 ASN B CA 1
ATOM 1335 C C . ASN B 1 3 ? -40.688 -9.664 12.148 1 34.91 3 ASN B C 1
ATOM 1337 O O . ASN B 1 3 ? -40.156 -9.961 11.07 1 34.91 3 ASN B O 1
ATOM 1341 N N . THR B 1 4 ? -41.25 -8.477 11.938 1 30.72 4 THR B N 1
ATOM 1342 C CA . THR B 1 4 ? -40.594 -7.332 11.289 1 30.72 4 THR B CA 1
ATOM 1343 C C . THR B 1 4 ? -39.281 -7.008 11.969 1 30.72 4 THR B C 1
ATOM 1345 O O . THR B 1 4 ? -39.25 -6.574 13.125 1 30.72 4 THR B O 1
ATOM 1348 N N . LEU B 1 5 ? -38.312 -7.895 11.883 1 34.06 5 LEU B N 1
ATOM 1349 C CA . LEU B 1 5 ? -37 -7.414 12.312 1 34.06 5 LEU B CA 1
ATOM 1350 C C . LEU B 1 5 ? -36.812 -5.953 11.922 1 34.06 5 LEU B C 1
ATOM 1352 O O . LEU B 1 5 ? -36.812 -5.617 10.734 1 34.06 5 LEU B O 1
ATOM 1356 N N . ASN B 1 6 ? -37.312 -5.012 12.664 1 33.44 6 ASN B N 1
ATOM 1357 C CA . ASN B 1 6 ? -37 -3.59 12.57 1 33.44 6 ASN B CA 1
ATOM 1358 C C . ASN B 1 6 ? -35.531 -3.357 12.375 1 33.44 6 ASN B C 1
ATOM 1360 O O . ASN B 1 6 ? -34.719 -3.752 13.219 1 33.44 6 ASN B O 1
ATOM 1364 N N . THR B 1 7 ? -34.969 -3.516 11.234 1 35.81 7 THR B N 1
ATOM 1365 C CA . THR B 1 7 ? -33.625 -3.01 10.977 1 35.81 7 THR B CA 1
ATOM 1366 C C . THR B 1 7 ? -33.406 -1.67 11.672 1 35.81 7 THR B C 1
ATOM 1368 O O . THR B 1 7 ? -34.188 -0.721 11.453 1 35.81 7 THR B O 1
ATOM 1371 N N . PRO B 1 8 ? -32.969 -1.76 12.977 1 36.06 8 PRO B N 1
ATOM 1372 C CA . PRO B 1 8 ? -32.844 -0.453 13.625 1 36.06 8 PRO B CA 1
ATOM 1373 C C . PRO B 1 8 ? -32.5 0.664 12.648 1 36.06 8 PRO B C 1
ATOM 1375 O O . PRO B 1 8 ? -31.844 0.414 11.625 1 36.06 8 PRO B O 1
ATOM 1378 N N . ASN B 1 9 ? -33.25 1.74 12.414 1 36.44 9 ASN B N 1
ATOM 1379 C CA . ASN B 1 9 ? -32.938 3.053 11.867 1 36.44 9 ASN B CA 1
ATOM 1380 C C . ASN B 1 9 ? -31.547 3.525 12.312 1 36.44 9 ASN B C 1
ATOM 1382 O O . ASN B 1 9 ? -31.375 3.967 13.445 1 36.44 9 ASN B O 1
ATOM 1386 N N . THR B 1 10 ? -30.531 2.736 12.36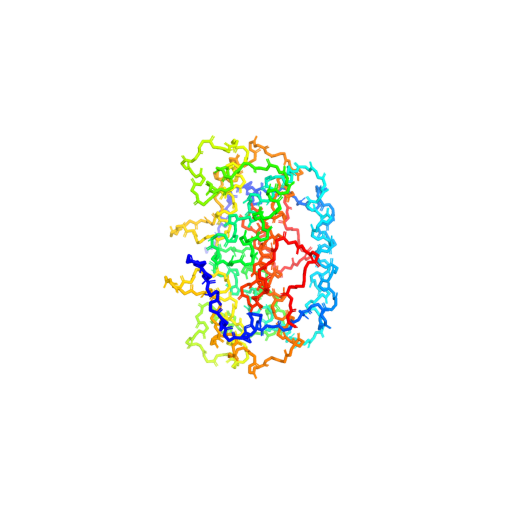7 1 40.22 10 THR B N 1
ATOM 1387 C CA . THR B 1 10 ? -29.25 3.213 12.852 1 40.22 10 THR B CA 1
ATOM 1388 C C . THR B 1 10 ? -29 4.652 12.406 1 40.22 10 THR B C 1
ATOM 1390 O O . THR B 1 10 ? -29.172 4.984 11.234 1 40.22 10 THR B O 1
ATOM 1393 N N . PRO B 1 11 ? -29.016 5.602 13.266 1 42.66 11 PRO B N 1
ATOM 1394 C CA . PRO B 1 11 ? -28.766 7 12.914 1 42.66 11 PRO B CA 1
ATOM 1395 C C . PRO B 1 11 ? -27.797 7.152 11.734 1 42.66 11 PRO B C 1
ATOM 1397 O O . PRO B 1 11 ? -26.984 6.27 11.492 1 42.66 11 PRO B O 1
ATOM 1400 N N . ASN B 1 12 ? -28.094 7.941 10.523 1 44.53 12 ASN B N 1
ATOM 1401 C CA . ASN B 1 12 ? -27.469 8.375 9.273 1 44.53 12 ASN B CA 1
ATOM 1402 C C . ASN B 1 12 ? -25.984 8.703 9.469 1 44.53 12 ASN B C 1
ATOM 1404 O O . ASN B 1 12 ? -25.594 9.867 9.445 1 44.53 12 ASN B O 1
ATOM 1408 N N . THR B 1 13 ? -25.406 8.32 10.492 1 54.5 13 THR B N 1
ATOM 1409 C CA . THR B 1 13 ? -24 8.719 10.641 1 54.5 13 THR B CA 1
ATOM 1410 C C . THR B 1 13 ? -23.203 8.344 9.398 1 54.5 13 THR B C 1
ATOM 1412 O O . THR B 1 13 ? -23.203 7.184 8.984 1 54.5 13 THR B O 1
ATOM 1415 N N . PRO B 1 14 ? -22.75 9.328 8.625 1 65 14 PRO B N 1
ATOM 1416 C CA . PRO B 1 14 ? -21.938 9.055 7.43 1 65 14 PRO B CA 1
ATOM 1417 C C . PRO B 1 14 ? -20.859 8.008 7.676 1 65 14 PRO B C 1
ATOM 1419 O O . PRO B 1 14 ? -20.203 8.023 8.727 1 65 14 PRO B O 1
ATOM 1422 N N . ILE B 1 15 ? -20.969 6.984 6.996 1 75.25 15 ILE B N 1
ATOM 1423 C CA . ILE B 1 15 ? -19.969 5.926 7.082 1 75.25 15 ILE B CA 1
ATOM 1424 C C . ILE B 1 15 ? -18.625 6.457 6.617 1 75.25 15 ILE B C 1
ATOM 1426 O O . ILE B 1 15 ? -17.609 6.312 7.316 1 75.25 15 ILE B O 1
ATOM 1430 N N . SER B 1 16 ? -18.703 7.238 5.512 1 88.94 16 SER B N 1
ATOM 1431 C CA . SER B 1 16 ? -17.453 7.773 5 1 88.94 16 SER B CA 1
ATOM 1432 C C . SER B 1 16 ? -17 8.992 5.801 1 88.94 16 SER B C 1
ATOM 1434 O O . SER B 1 16 ? -17.812 9.859 6.125 1 88.94 16 SER B O 1
ATOM 1436 N N . ARG B 1 17 ? -15.891 9.031 6.156 1 89.88 17 ARG B N 1
ATOM 1437 C CA . ARG B 1 17 ? -15.453 10.188 6.922 1 89.88 17 ARG B CA 1
ATOM 1438 C C . ARG B 1 17 ? -14.734 11.195 6.023 1 89.88 17 ARG B C 1
ATOM 1440 O O . ARG B 1 17 ? -14.336 12.266 6.48 1 89.88 17 ARG B O 1
ATOM 1447 N N . MET B 1 18 ? -14.539 10.852 4.816 1 91.62 18 MET B N 1
ATOM 1448 C CA . MET B 1 18 ? -13.938 11.734 3.826 1 91.62 18 MET B CA 1
ATOM 1449 C C . MET B 1 18 ? -14.836 11.891 2.607 1 91.62 18 MET B C 1
ATOM 1451 O O . MET B 1 18 ? -15.5 10.938 2.195 1 91.62 18 MET B O 1
ATOM 1455 N N . SER B 1 19 ? -14.898 13.133 2.137 1 91.38 19 SER B N 1
ATOM 1456 C CA . SER B 1 19 ? -15.531 13.281 0.832 1 91.38 19 SER B CA 1
ATOM 1457 C C . SER B 1 19 ? -14.742 12.555 -0.253 1 91.38 19 SER B C 1
ATOM 1459 O O . SER B 1 19 ? -13.602 12.141 -0.029 1 91.38 19 SER B O 1
ATOM 1461 N N . ASN B 1 20 ? -15.336 12.414 -1.435 1 94.62 20 ASN B N 1
ATOM 1462 C CA . ASN B 1 20 ? -14.688 11.742 -2.561 1 94.62 20 ASN B CA 1
ATOM 1463 C C . ASN B 1 20 ? -13.344 12.375 -2.893 1 94.62 20 ASN B C 1
ATOM 1465 O O . ASN B 1 20 ? -13.289 13.492 -3.414 1 94.62 20 ASN B O 1
ATOM 1469 N N . PRO B 1 21 ? -12.273 11.648 -2.588 1 96.5 21 PRO B N 1
ATOM 1470 C CA . PRO B 1 21 ? -10.953 12.242 -2.818 1 96.5 21 PRO B CA 1
ATOM 1471 C C . PRO B 1 21 ? -10.719 12.602 -4.281 1 96.5 21 PRO B C 1
ATOM 1473 O O . PRO B 1 21 ? -9.953 13.523 -4.578 1 96.5 21 PRO B O 1
ATOM 1476 N N . GLY B 1 22 ? -11.367 11.93 -5.188 1 96.19 22 GLY B N 1
ATOM 1477 C CA . GLY B 1 22 ? -11.242 12.219 -6.605 1 96.19 22 GLY B CA 1
ATOM 1478 C C . GLY B 1 22 ? -11.758 13.594 -6.98 1 96.19 22 GLY B C 1
ATOM 1479 O O . GLY B 1 22 ? -11.391 14.141 -8.023 1 96.19 22 GLY B O 1
ATOM 1480 N N . GLU B 1 23 ? -12.641 14.156 -6.199 1 96.25 23 GLU B N 1
ATOM 1481 C CA . GLU B 1 23 ? -13.141 15.508 -6.43 1 96.25 23 GLU B CA 1
ATOM 1482 C C . GLU B 1 23 ? -12.062 16.547 -6.141 1 96.25 23 GLU B C 1
ATOM 1484 O O . GLU B 1 23 ? -12.023 17.609 -6.781 1 96.25 23 GLU B O 1
ATOM 1489 N N . PHE B 1 24 ? -11.203 16.234 -5.211 1 97.12 24 PHE B N 1
ATOM 1490 C CA . PHE B 1 24 ? -10.195 17.203 -4.77 1 97.12 24 PHE B CA 1
ATOM 1491 C C . PHE B 1 24 ? -8.867 16.969 -5.48 1 97.12 24 PHE B C 1
ATOM 1493 O O . PHE B 1 24 ? -8.07 17.891 -5.629 1 97.12 24 PHE B O 1
ATOM 1500 N N . VAL B 1 25 ? -8.641 15.703 -5.84 1 98.12 25 VAL B N 1
ATOM 1501 C CA . VAL B 1 25 ? -7.453 15.305 -6.586 1 98.12 25 VAL B CA 1
ATOM 1502 C C . VAL B 1 25 ? -7.859 14.492 -7.816 1 98.12 25 VAL B C 1
ATOM 1504 O O . VAL B 1 25 ? -7.73 13.273 -7.836 1 98.12 25 VAL B O 1
ATOM 1507 N N . PRO B 1 26 ? -8.273 15.133 -8.852 1 97.69 26 PRO B N 1
ATOM 1508 C CA . PRO B 1 26 ? -8.805 14.445 -10.023 1 97.69 26 PRO B CA 1
ATOM 1509 C C . PRO B 1 26 ? -7.801 13.484 -10.656 1 97.69 26 PRO B C 1
ATOM 1511 O O . PRO B 1 26 ? -8.195 12.516 -11.312 1 97.69 26 PRO B O 1
ATOM 1514 N N . GLU B 1 27 ? -6.508 13.68 -10.414 1 97.94 27 GLU B N 1
ATOM 1515 C CA . GLU B 1 27 ? -5.453 12.812 -10.93 1 97.94 27 GLU B CA 1
ATOM 1516 C C . GLU B 1 27 ? -5.586 11.398 -10.383 1 97.94 27 GLU B C 1
ATOM 1518 O O . GLU B 1 27 ? -4.984 10.461 -10.914 1 97.94 27 GLU B O 1
ATOM 1523 N N . LEU B 1 28 ? -6.348 11.227 -9.289 1 98 28 LEU B N 1
ATOM 1524 C CA . LEU B 1 28 ? -6.562 9.914 -8.695 1 98 28 LEU B CA 1
ATOM 1525 C C . LEU B 1 28 ? -7.156 8.945 -9.719 1 98 28 LEU B C 1
ATOM 1527 O O . LEU B 1 28 ? -6.832 7.758 -9.711 1 98 28 LEU B O 1
ATOM 1531 N N . LYS B 1 29 ? -8.023 9.438 -10.594 1 97.31 29 LYS B N 1
ATOM 1532 C CA . LYS B 1 29 ? -8.617 8.586 -11.617 1 97.31 29 LYS B CA 1
ATOM 1533 C C . LYS B 1 29 ? -7.551 8.023 -12.555 1 97.31 29 LYS B C 1
ATOM 1535 O O . LYS B 1 29 ? -7.66 6.883 -13.016 1 97.31 29 LYS B O 1
ATOM 1540 N N . ASP B 1 30 ? -6.5 8.797 -12.867 1 98.06 30 ASP B N 1
ATOM 1541 C CA . ASP B 1 30 ? -5.398 8.344 -13.711 1 98.06 30 ASP B CA 1
ATOM 1542 C C . ASP B 1 30 ? -4.59 7.254 -13.008 1 98.06 30 ASP B C 1
ATOM 1544 O O . ASP B 1 30 ? -4.129 6.305 -13.648 1 98.06 30 ASP B O 1
ATOM 1548 N N . VAL B 1 31 ? -4.387 7.418 -11.711 1 98.44 31 VAL B N 1
ATOM 1549 C CA . VAL B 1 31 ? -3.686 6.406 -10.93 1 98.44 31 VAL B CA 1
ATOM 1550 C C . VAL B 1 31 ? -4.445 5.082 -10.992 1 98.44 31 VAL B C 1
ATOM 1552 O O . VAL B 1 31 ? -3.861 4.039 -11.297 1 98.44 31 VAL B O 1
ATOM 1555 N N . SER B 1 32 ? -5.75 5.148 -10.719 1 97.94 32 SER B N 1
ATOM 1556 C CA . SER B 1 32 ? -6.59 3.957 -10.742 1 97.94 32 SER B CA 1
ATOM 1557 C C . SER B 1 32 ? -6.559 3.279 -12.109 1 97.94 32 SER B C 1
ATOM 1559 O O . SER B 1 32 ? -6.371 2.064 -12.195 1 97.94 32 SER B O 1
ATOM 1561 N N . ALA B 1 33 ? -6.707 4.055 -13.164 1 98 33 ALA B N 1
ATOM 1562 C CA . ALA B 1 33 ? -6.711 3.516 -14.523 1 98 33 ALA B CA 1
ATOM 1563 C C . ALA B 1 33 ? -5.379 2.852 -14.852 1 98 33 ALA B C 1
ATOM 1565 O O . ALA B 1 33 ? -5.348 1.772 -15.453 1 98 33 ALA B O 1
ATOM 1566 N N . ALA B 1 34 ? -4.289 3.494 -14.508 1 98.38 34 ALA B N 1
ATOM 1567 C CA . ALA B 1 34 ? -2.959 2.955 -14.781 1 98.38 34 ALA B CA 1
ATOM 1568 C C . ALA B 1 34 ? -2.732 1.644 -14.039 1 98.38 34 ALA B C 1
ATOM 1570 O O . ALA B 1 34 ? -2.158 0.7 -14.586 1 98.38 34 ALA B O 1
ATOM 1571 N N . LEU B 1 35 ? -3.162 1.586 -12.789 1 98.44 35 LEU B N 1
ATOM 1572 C CA . LEU B 1 35 ? -3.033 0.365 -12 1 98.44 35 LEU B CA 1
ATOM 1573 C C . LEU B 1 35 ? -3.818 -0.777 -12.633 1 98.44 35 LEU B C 1
ATOM 1575 O O . LEU B 1 35 ? -3.316 -1.898 -12.742 1 98.44 35 LEU B O 1
ATOM 1579 N N . PHE B 1 36 ? -5.023 -0.493 -13.047 1 96.88 36 PHE B N 1
ATOM 1580 C CA . PHE B 1 36 ? -5.855 -1.518 -13.672 1 96.88 36 PHE B CA 1
ATOM 1581 C C . PHE B 1 36 ? -5.227 -2.012 -14.969 1 96.88 36 PHE B C 1
ATOM 1583 O O . PHE B 1 36 ? -5.23 -3.213 -15.25 1 96.88 36 PHE B O 1
ATOM 1590 N N . ARG B 1 37 ? -4.688 -1.107 -15.781 1 97.88 37 ARG B N 1
ATOM 1591 C CA . ARG B 1 37 ? -4.02 -1.501 -17.016 1 97.88 37 ARG B CA 1
ATOM 1592 C C . ARG B 1 37 ? -2.789 -2.352 -16.734 1 97.88 37 ARG B C 1
ATOM 1594 O O . ARG B 1 37 ? -2.551 -3.357 -17.406 1 97.88 37 ARG B O 1
ATOM 1601 N N . ALA B 1 38 ? -2.021 -1.963 -15.773 1 98.44 38 ALA B N 1
ATOM 1602 C CA . ALA B 1 38 ? -0.777 -2.65 -15.438 1 98.44 38 ALA B CA 1
ATOM 1603 C C . ALA B 1 38 ? -1.047 -4.078 -14.969 1 98.44 38 ALA B C 1
ATOM 1605 O O . ALA B 1 38 ? -0.267 -4.988 -15.258 1 98.44 38 ALA B O 1
ATOM 1606 N N . THR B 1 39 ? -2.168 -4.328 -14.258 1 98.25 39 THR B N 1
ATOM 1607 C CA . THR B 1 39 ? -2.445 -5.645 -13.688 1 98.25 39 THR B CA 1
ATOM 1608 C C . THR B 1 39 ? -3.375 -6.441 -14.602 1 98.25 39 THR B C 1
ATOM 1610 O O . THR B 1 39 ? -3.648 -7.617 -14.344 1 98.25 39 THR B O 1
ATOM 1613 N N . GLY B 1 40 ? -3.926 -5.793 -15.664 1 97 40 GLY B N 1
ATOM 1614 C CA . GLY B 1 40 ? -4.875 -6.438 -16.562 1 97 40 GLY B CA 1
ATOM 1615 C C . GLY B 1 40 ? -4.219 -7.074 -17.766 1 97 40 GLY B C 1
ATOM 1616 O O . GLY B 1 40 ? -4.855 -7.234 -18.812 1 97 40 GLY B O 1
ATOM 1617 N N . ASN B 1 41 ? -2.994 -7.484 -17.734 1 96.75 41 ASN B N 1
ATOM 1618 C CA . ASN B 1 41 ? -2.264 -7.98 -18.891 1 96.75 41 ASN B CA 1
ATOM 1619 C C . ASN B 1 41 ? -2.396 -9.492 -19.031 1 96.75 41 ASN B C 1
ATOM 1621 O O . ASN B 1 41 ? -1.743 -10.102 -19.875 1 96.75 41 ASN B O 1
ATOM 1625 N N . GLN B 1 42 ? -3.129 -10.164 -18.125 1 96.12 42 GLN B N 1
ATOM 1626 C CA . GLN B 1 42 ? -3.582 -11.555 -18.188 1 96.12 42 GLN B CA 1
ATOM 1627 C C . GLN B 1 42 ? -2.455 -12.516 -17.828 1 96.12 42 GLN B C 1
ATOM 1629 O O . GLN B 1 42 ? -2.578 -13.727 -18.031 1 96.12 42 GLN B O 1
ATOM 1634 N N . SER B 1 43 ? -1.304 -12 -17.328 1 98.06 43 SER B N 1
ATOM 1635 C CA . SER B 1 43 ? -0.207 -12.883 -16.953 1 98.06 43 SER B CA 1
ATOM 1636 C C . SER B 1 43 ? -0.481 -13.562 -15.609 1 98.06 43 SER B C 1
ATOM 1638 O O . SER B 1 43 ? 0.145 -14.57 -15.281 1 98.06 43 SER B O 1
ATOM 1640 N N . VAL B 1 44 ? -1.343 -13 -14.781 1 98.38 44 VAL B N 1
ATOM 1641 C CA . VAL B 1 44 ? -1.845 -13.586 -13.547 1 98.38 44 VAL B CA 1
ATOM 1642 C C . VAL B 1 44 ? -3.365 -13.719 -13.617 1 98.38 44 VAL B C 1
ATOM 1644 O O . VAL B 1 44 ? -4.062 -12.781 -14 1 98.38 44 VAL B O 1
ATOM 1647 N N . PRO B 1 45 ? -3.867 -14.898 -13.32 1 98.06 45 PRO B N 1
ATOM 1648 C CA . PRO B 1 45 ? -5.32 -15.062 -13.367 1 98.06 45 PRO B CA 1
ATOM 1649 C C . PRO B 1 45 ? -6.062 -14.023 -12.531 1 98.06 45 PRO B C 1
ATOM 1651 O O . PRO B 1 45 ? -5.625 -13.688 -11.43 1 98.06 45 PRO B O 1
ATOM 1654 N N . ARG B 1 46 ? -7.172 -13.516 -13.055 1 97.12 46 ARG B N 1
ATOM 1655 C CA . ARG B 1 46 ? -7.984 -12.523 -12.359 1 97.12 46 ARG B CA 1
ATOM 1656 C C . ARG B 1 46 ? -8.469 -13.055 -11.016 1 97.12 46 ARG B C 1
ATOM 1658 O O . ARG B 1 46 ? -8.555 -12.305 -10.039 1 97.12 46 ARG B O 1
ATOM 1665 N N . THR B 1 47 ? -8.805 -14.297 -10.992 1 97.56 47 THR B N 1
ATOM 1666 C CA . THR B 1 47 ? -9.266 -14.906 -9.75 1 97.56 47 THR B CA 1
ATOM 1667 C C . THR B 1 47 ? -8.195 -14.812 -8.672 1 97.56 47 THR B C 1
ATOM 1669 O O . THR B 1 47 ? -8.492 -14.531 -7.508 1 97.56 47 THR B O 1
ATOM 1672 N N . THR B 1 48 ? -6.93 -15.055 -9.008 1 98.44 48 THR B N 1
ATOM 1673 C CA . THR B 1 48 ? -5.824 -14.938 -8.062 1 98.44 48 THR B CA 1
ATOM 1674 C C . THR B 1 48 ? -5.734 -13.523 -7.516 1 98.44 48 THR B C 1
ATOM 1676 O O . THR B 1 48 ? -5.57 -13.328 -6.309 1 98.44 48 THR B O 1
ATOM 1679 N N . MET B 1 49 ? -5.918 -12.539 -8.367 1 98 49 MET B N 1
ATOM 1680 C CA . MET B 1 49 ? -5.883 -11.141 -7.957 1 98 49 MET B CA 1
ATOM 1681 C C . MET B 1 49 ? -7.004 -10.836 -6.969 1 98 49 MET B C 1
ATOM 1683 O O . MET B 1 49 ? -6.773 -10.18 -5.949 1 98 49 MET B O 1
ATOM 1687 N N . ASN B 1 50 ? -8.148 -11.32 -7.273 1 98.12 50 ASN B N 1
ATOM 1688 C CA . ASN B 1 50 ? -9.281 -11.078 -6.387 1 98.12 50 ASN B CA 1
ATOM 1689 C C . ASN B 1 50 ? -9.102 -11.773 -5.043 1 98.12 50 ASN B C 1
ATOM 1691 O O . ASN B 1 50 ? -9.523 -11.25 -4.008 1 98.12 50 ASN B O 1
ATOM 1695 N N . LEU B 1 51 ? -8.5 -12.961 -5.035 1 98.81 51 LEU B N 1
ATOM 1696 C CA . LEU B 1 51 ? -8.219 -13.672 -3.793 1 98.81 51 LEU B CA 1
ATOM 1697 C C . LEU B 1 51 ? -7.266 -12.883 -2.912 1 98.81 51 LEU B C 1
ATOM 1699 O O . LEU B 1 51 ? -7.516 -12.711 -1.716 1 98.81 51 LEU B O 1
ATOM 1703 N N . ILE B 1 52 ? -6.164 -12.344 -3.492 1 98.75 52 ILE B N 1
ATOM 1704 C CA . ILE B 1 52 ? -5.199 -11.633 -2.66 1 98.75 52 ILE B CA 1
ATOM 1705 C C . ILE B 1 52 ? -5.777 -10.297 -2.217 1 98.75 52 ILE B C 1
ATOM 1707 O O . ILE B 1 52 ? -5.492 -9.82 -1.113 1 98.75 52 ILE B O 1
ATOM 1711 N N . HIS B 1 53 ? -6.609 -9.672 -3.045 1 98.75 53 HIS B N 1
ATOM 1712 C CA . HIS B 1 53 ? -7.254 -8.43 -2.631 1 98.75 53 HIS B CA 1
ATOM 1713 C C . HIS B 1 53 ? -8.227 -8.672 -1.481 1 98.75 53 HIS B C 1
ATOM 1715 O O . HIS B 1 53 ? -8.289 -7.879 -0.54 1 98.75 53 HIS B O 1
ATOM 1721 N N . LEU B 1 54 ? -8.984 -9.773 -1.549 1 98.81 54 LEU B N 1
ATOM 1722 C CA . LEU B 1 54 ? -9.859 -10.125 -0.436 1 98.81 54 LEU B CA 1
ATOM 1723 C C . LEU B 1 54 ? -9.047 -10.375 0.833 1 98.81 54 LEU B C 1
ATOM 1725 O O . LEU B 1 54 ? -9.406 -9.883 1.907 1 98.81 54 LEU B O 1
ATOM 1729 N N . ARG B 1 55 ? -7.992 -11.133 0.742 1 98.88 55 ARG B N 1
ATOM 1730 C CA . ARG B 1 55 ? -7.152 -11.414 1.902 1 98.88 55 ARG B CA 1
ATOM 1731 C C . ARG B 1 55 ? -6.598 -10.133 2.506 1 98.88 55 ARG B C 1
ATOM 1733 O O . ARG B 1 55 ? -6.531 -9.992 3.729 1 98.88 55 ARG B O 1
ATOM 1740 N N . ALA B 1 56 ? -6.195 -9.219 1.603 1 98.69 56 ALA B N 1
ATOM 1741 C CA . ALA B 1 56 ? -5.715 -7.926 2.084 1 98.69 56 ALA B CA 1
ATOM 1742 C C . ALA B 1 56 ? -6.773 -7.227 2.928 1 98.69 56 ALA B C 1
ATOM 1744 O O . ALA B 1 56 ? -6.48 -6.723 4.016 1 98.69 56 ALA B O 1
ATOM 1745 N N . GLY B 1 57 ? -8.008 -7.145 2.4 1 98.19 57 GLY B N 1
ATOM 1746 C CA . GLY B 1 57 ? -9.102 -6.574 3.168 1 98.19 57 GLY B CA 1
ATOM 1747 C C . GLY B 1 57 ? -9.297 -7.242 4.516 1 98.19 57 GLY B C 1
ATOM 1748 O O . GLY B 1 57 ? -9.547 -6.57 5.516 1 98.19 57 GLY B O 1
ATOM 1749 N N . GLN B 1 58 ? -9.203 -8.578 4.566 1 97.62 58 GLN B N 1
ATOM 1750 C CA . GLN B 1 58 ? -9.344 -9.352 5.801 1 97.62 58 GLN B CA 1
ATOM 1751 C C . GLN B 1 58 ? -8.242 -9.008 6.793 1 97.62 58 GLN B C 1
ATOM 1753 O O . GLN B 1 58 ? -8.492 -8.867 7.992 1 97.62 58 GLN B O 1
ATOM 1758 N N . ILE B 1 59 ? -7.012 -8.836 6.289 1 97 59 ILE B N 1
ATOM 1759 C CA . ILE B 1 59 ? -5.855 -8.562 7.137 1 97 59 ILE B CA 1
ATOM 1760 C C . ILE B 1 59 ? -6.004 -7.184 7.777 1 97 59 ILE B C 1
ATOM 1762 O O . ILE B 1 59 ? -5.742 -7.016 8.969 1 97 59 ILE B O 1
ATOM 1766 N N . VAL B 1 60 ? -6.461 -6.211 7.004 1 96.56 60 VAL B N 1
ATOM 1767 C CA . VAL B 1 60 ? -6.504 -4.848 7.52 1 96.56 60 VAL B CA 1
ATOM 1768 C C . VAL B 1 60 ? -7.828 -4.613 8.242 1 96.56 60 VAL B C 1
ATOM 1770 O O . VAL B 1 60 ? -8.016 -3.572 8.883 1 96.56 60 VAL B O 1
ATOM 1773 N N . GLY B 1 61 ? -8.781 -5.562 8.18 1 95.69 61 GLY B N 1
ATOM 1774 C CA . GLY B 1 61 ? -10.055 -5.465 8.883 1 95.69 61 GLY B CA 1
ATOM 1775 C C . GLY B 1 61 ? -10.945 -4.363 8.344 1 95.69 61 GLY B C 1
ATOM 1776 O O . GLY B 1 61 ? -11.492 -3.566 9.109 1 95.69 61 GLY B O 1
ATOM 1777 N N . ASN B 1 62 ? -11.008 -4.266 7.121 1 95.94 62 ASN B N 1
ATOM 1778 C CA . ASN B 1 62 ? -11.812 -3.225 6.484 1 95.94 62 ASN B CA 1
ATOM 1779 C C . ASN B 1 62 ? -13.008 -3.812 5.742 1 95.94 62 ASN B C 1
ATOM 1781 O O . ASN B 1 62 ? -12.844 -4.656 4.863 1 95.94 62 ASN B O 1
ATOM 1785 N N . THR B 1 63 ? -14.148 -3.369 6.031 1 95.69 63 THR B N 1
ATOM 1786 C CA . THR B 1 63 ? -15.391 -3.93 5.5 1 95.69 63 THR B CA 1
ATOM 1787 C C . THR B 1 63 ? -15.547 -3.584 4.023 1 95.69 63 THR B C 1
ATOM 1789 O O . THR B 1 63 ? -16.016 -4.41 3.234 1 95.69 63 THR B O 1
ATOM 1792 N N . TYR B 1 64 ? -15.219 -2.426 3.596 1 96.31 64 TYR B N 1
ATOM 1793 C CA . TYR B 1 64 ? -15.328 -2.029 2.197 1 96.31 64 TYR B CA 1
ATOM 1794 C C . TYR B 1 64 ? -14.531 -2.973 1.301 1 96.31 64 TYR B C 1
ATOM 1796 O O . TYR B 1 64 ? -15.07 -3.521 0.336 1 96.31 64 TYR B O 1
ATOM 1804 N N . LEU B 1 65 ? -13.273 -3.182 1.568 1 97.94 65 LEU B N 1
ATOM 1805 C CA . LEU B 1 65 ? -12.414 -4.035 0.759 1 97.94 65 LEU B CA 1
ATOM 1806 C C . LEU B 1 65 ? -12.906 -5.48 0.778 1 97.94 65 LEU B C 1
ATOM 1808 O O . LEU B 1 65 ? -12.867 -6.168 -0.245 1 97.94 65 LEU B O 1
ATOM 1812 N N . THR B 1 66 ? -13.344 -5.938 1.998 1 97.81 66 THR B N 1
ATOM 1813 C CA . THR B 1 66 ? -13.781 -7.32 2.123 1 97.81 66 THR B CA 1
ATOM 1814 C C . THR B 1 66 ? -15.047 -7.562 1.311 1 97.81 66 THR B C 1
ATOM 1816 O O . THR B 1 66 ? -15.125 -8.523 0.539 1 97.81 66 THR B O 1
ATOM 1819 N N . ILE B 1 67 ? -16 -6.668 1.39 1 97.5 67 ILE B N 1
ATOM 1820 C CA . ILE B 1 67 ? -17.266 -6.828 0.69 1 97.5 67 ILE B CA 1
ATOM 1821 C C . ILE B 1 67 ? -17.047 -6.699 -0.815 1 97.5 67 ILE B C 1
ATOM 1823 O O . ILE B 1 67 ? -17.516 -7.531 -1.593 1 97.5 67 ILE B O 1
ATOM 1827 N N . LEU B 1 68 ? -16.359 -5.711 -1.242 1 97.44 68 LEU B N 1
ATOM 1828 C CA . LEU B 1 68 ? -16.141 -5.449 -2.66 1 97.44 68 LEU B CA 1
ATOM 1829 C C . LEU B 1 68 ? -15.453 -6.641 -3.332 1 97.44 68 LEU B C 1
ATOM 1831 O O . LEU B 1 68 ? -15.914 -7.117 -4.371 1 97.44 68 LEU B O 1
ATOM 1835 N N . ASN B 1 69 ? -14.383 -7.152 -2.715 1 98.12 69 ASN B N 1
ATOM 1836 C CA . ASN B 1 69 ? -13.617 -8.219 -3.357 1 98.12 69 ASN B CA 1
ATOM 1837 C C . ASN B 1 69 ? -14.32 -9.562 -3.246 1 98.12 69 ASN B C 1
ATOM 1839 O O . ASN B 1 69 ? -14.18 -10.422 -4.121 1 98.12 69 ASN B O 1
ATOM 1843 N N . THR B 1 70 ? -15.109 -9.766 -2.154 1 98 70 THR B N 1
ATOM 1844 C CA . THR B 1 70 ? -16.016 -10.906 -2.127 1 98 70 THR B CA 1
ATOM 1845 C C . THR B 1 70 ? -17 -10.844 -3.295 1 98 70 THR B C 1
ATOM 1847 O O . THR B 1 70 ? -17.234 -11.852 -3.963 1 98 70 THR B O 1
ATOM 1850 N N . GLY B 1 71 ? -17.594 -9.625 -3.494 1 97.12 71 GLY B N 1
ATOM 1851 C CA . GLY B 1 71 ? -18.484 -9.43 -4.629 1 97.12 71 GLY B CA 1
ATOM 1852 C C . GLY B 1 71 ? -17.844 -9.781 -5.957 1 97.12 71 GLY B C 1
ATOM 1853 O O . GLY B 1 71 ? -18.453 -10.43 -6.805 1 97.12 71 GLY B O 1
ATOM 1854 N N . PHE B 1 72 ? -16.578 -9.391 -6.223 1 97.25 72 PHE B N 1
ATOM 1855 C CA . PHE B 1 72 ? -15.852 -9.703 -7.445 1 97.25 72 PHE B CA 1
ATOM 1856 C C . PHE B 1 72 ? -15.711 -11.211 -7.621 1 97.25 72 PHE B C 1
ATOM 1858 O O . PHE B 1 72 ? -15.898 -11.734 -8.719 1 97.25 72 PHE B O 1
ATOM 1865 N N . LEU B 1 73 ? -15.359 -11.922 -6.508 1 98.25 73 LEU B N 1
ATOM 1866 C CA . LEU B 1 73 ? -15.18 -13.367 -6.566 1 98.25 73 LEU B CA 1
ATOM 1867 C C . LEU B 1 73 ? -16.5 -14.07 -6.848 1 98.25 73 LEU B C 1
ATOM 1869 O O . LEU B 1 73 ? -16.547 -15.008 -7.641 1 98.25 73 LEU B O 1
ATOM 1873 N N . ARG B 1 74 ? -17.562 -13.633 -6.242 1 97.44 74 ARG B N 1
ATOM 1874 C CA . ARG B 1 74 ? -18.891 -14.203 -6.488 1 97.44 74 ARG B CA 1
ATOM 1875 C C . ARG B 1 74 ? -19.312 -14.008 -7.938 1 97.44 74 ARG B C 1
ATOM 1877 O O . ARG B 1 74 ? -19.797 -14.945 -8.578 1 97.44 74 ARG B O 1
ATOM 1884 N N . LYS B 1 75 ? -19.156 -12.82 -8.406 1 96.5 75 LYS B N 1
ATOM 1885 C CA . LYS B 1 75 ? -19.484 -12.523 -9.797 1 96.5 75 LYS B CA 1
ATOM 1886 C C . LYS B 1 75 ? -18.672 -13.383 -10.758 1 96.5 75 LYS B C 1
ATOM 1888 O O . LYS B 1 75 ? -19.156 -13.727 -11.844 1 96.5 75 LYS B O 1
ATOM 1893 N N . ALA B 1 76 ? -17.5 -13.805 -10.367 1 96.5 76 ALA B N 1
ATOM 1894 C CA . ALA B 1 76 ? -16.609 -14.625 -11.188 1 96.5 76 ALA B CA 1
ATOM 1895 C C . ALA B 1 76 ? -16.969 -16.109 -11.062 1 96.5 76 ALA B C 1
ATOM 1897 O O . ALA B 1 76 ? -16.328 -16.953 -11.68 1 96.5 76 ALA B O 1
ATOM 1898 N N . GLY B 1 77 ? -17.906 -16.453 -10.18 1 97.5 77 GLY B N 1
ATOM 1899 C CA . GLY B 1 77 ? -18.406 -17.812 -10.094 1 97.5 77 GLY B CA 1
ATOM 1900 C C . GLY B 1 77 ? -17.656 -18.656 -9.07 1 97.5 77 GLY B C 1
ATOM 1901 O O . GLY B 1 77 ? -17.766 -19.891 -9.078 1 97.5 77 GLY B O 1
ATOM 1902 N N . GLU B 1 78 ? -16.906 -18.016 -8.195 1 98.19 78 GLU B N 1
ATOM 1903 C CA . GLU B 1 78 ? -16.203 -18.766 -7.152 1 98.19 78 GLU B CA 1
ATOM 1904 C C . GLU B 1 78 ? -17.188 -19.312 -6.117 1 98.19 78 GLU B C 1
ATOM 1906 O O . GLU B 1 78 ? -18.188 -18.656 -5.801 1 98.19 78 GLU B O 1
ATOM 1911 N N . THR B 1 79 ? -16.906 -20.5 -5.543 1 97.88 79 THR B N 1
ATOM 1912 C CA . THR B 1 79 ? -17.781 -21.094 -4.547 1 97.88 79 THR B CA 1
ATOM 1913 C C . THR B 1 79 ? -17.688 -20.344 -3.221 1 97.88 79 THR B C 1
ATOM 1915 O O . THR B 1 79 ? -16.656 -19.75 -2.906 1 97.88 79 THR B O 1
ATOM 1918 N N . GLU B 1 80 ? -18.734 -20.391 -2.436 1 97.62 80 GLU B N 1
ATOM 1919 C CA . GLU B 1 80 ? -18.75 -19.734 -1.133 1 97.62 80 GLU B CA 1
ATOM 1920 C C . GLU B 1 80 ? -17.734 -20.375 -0.188 1 97.62 80 GLU B C 1
ATOM 1922 O O . GLU B 1 80 ? -17.141 -19.688 0.652 1 97.62 80 GLU B O 1
ATOM 1927 N N . GLU B 1 81 ? -17.531 -21.688 -0.314 1 97.69 81 GLU B N 1
ATOM 1928 C CA . GLU B 1 81 ? -16.531 -22.375 0.495 1 97.69 81 GLU B CA 1
ATOM 1929 C C . GLU B 1 81 ? -15.133 -21.812 0.225 1 97.69 81 GLU B C 1
ATOM 1931 O O . GLU B 1 81 ? -14.375 -21.547 1.159 1 97.69 81 GLU B O 1
ATOM 1936 N N . ARG B 1 82 ? -14.844 -21.641 -1.06 1 98 82 ARG B N 1
ATOM 1937 C CA . ARG B 1 82 ? -13.547 -21.109 -1.449 1 98 82 ARG B CA 1
ATOM 1938 C C . ARG B 1 82 ? -13.383 -19.672 -0.968 1 98 82 ARG B C 1
ATOM 1940 O O . ARG B 1 82 ? -12.336 -19.297 -0.424 1 98 82 ARG B O 1
ATOM 1947 N N . ILE B 1 83 ? -14.367 -18.812 -1.087 1 98.44 83 ILE B N 1
ATOM 1948 C CA . ILE B 1 83 ? -14.352 -17.422 -0.675 1 98.44 83 ILE B CA 1
ATOM 1949 C C . ILE B 1 83 ? -14.164 -17.328 0.837 1 98.44 83 ILE B C 1
ATOM 1951 O O . ILE B 1 83 ? -13.305 -16.594 1.319 1 98.44 83 ILE B O 1
ATOM 1955 N N . THR B 1 84 ? -14.898 -18.156 1.596 1 98.12 84 THR B N 1
ATOM 1956 C CA . THR B 1 84 ? -14.836 -18.156 3.053 1 98.12 84 THR B CA 1
ATOM 1957 C C . THR B 1 84 ? -13.461 -18.625 3.537 1 98.12 84 THR B C 1
ATOM 1959 O O . THR B 1 84 ? -12.945 -18.109 4.527 1 98.12 84 THR B O 1
ATOM 1962 N N . ALA B 1 85 ? -12.867 -19.484 2.816 1 98.56 85 ALA B N 1
ATOM 1963 C CA . ALA B 1 85 ? -11.625 -20.125 3.244 1 98.56 85 ALA B CA 1
ATOM 1964 C C . ALA B 1 85 ? -10.43 -19.188 3.061 1 98.56 85 ALA B C 1
ATOM 1966 O O . ALA B 1 85 ? -9.344 -19.469 3.572 1 98.56 85 ALA B O 1
ATOM 1967 N N . VAL B 1 86 ? -10.602 -18.078 2.375 1 98.81 86 VAL B N 1
ATOM 1968 C CA . VAL B 1 86 ? -9.492 -17.156 2.146 1 98.81 86 VAL B CA 1
ATOM 1969 C C . VAL B 1 86 ? -8.914 -16.703 3.484 1 98.81 86 VAL B C 1
ATOM 1971 O O . VAL B 1 86 ? -7.699 -16.562 3.623 1 98.81 86 VAL B O 1
ATOM 1974 N N . SER B 1 87 ? -9.703 -16.547 4.5 1 98.12 87 SER B N 1
ATOM 1975 C CA . SER B 1 87 ? -9.258 -16.078 5.809 1 98.12 87 SER B CA 1
ATOM 1976 C C . SER B 1 87 ? -8.383 -17.109 6.5 1 98.12 87 SER B C 1
ATOM 1978 O O . SER B 1 87 ? -7.609 -16.781 7.402 1 98.12 87 SER B O 1
ATOM 1980 N N . SER B 1 88 ? -8.484 -18.406 6.145 1 98.19 88 SER B N 1
ATOM 1981 C CA . SER B 1 88 ? -7.707 -19.516 6.688 1 98.19 88 SER B CA 1
ATOM 1982 C C . SER B 1 88 ? -7.078 -20.344 5.574 1 98.19 88 SER B C 1
ATOM 1984 O O . SER B 1 88 ? -7.035 -21.578 5.66 1 98.19 88 SER B O 1
ATOM 1986 N N . TRP B 1 89 ? -6.633 -19.703 4.609 1 98.38 89 TRP B N 1
ATOM 1987 C CA . TRP B 1 89 ? -6.215 -20.391 3.387 1 98.38 89 TRP B CA 1
ATOM 1988 C C . TRP B 1 89 ? -5.125 -21.422 3.682 1 98.38 89 TRP B C 1
ATOM 1990 O O . TRP B 1 89 ? -4.996 -22.422 2.969 1 98.38 89 TRP B O 1
ATOM 2000 N N . GLN B 1 90 ? -4.336 -21.266 4.684 1 97.19 90 GLN B N 1
ATOM 2001 C CA . GLN B 1 90 ? -3.197 -22.141 4.973 1 97.19 90 GLN B CA 1
ATOM 2002 C C . GLN B 1 90 ? -3.643 -23.578 5.215 1 97.19 90 GLN B C 1
ATOM 2004 O O . GLN B 1 90 ? -2.943 -24.516 4.844 1 97.19 90 GLN B O 1
ATOM 2009 N N . ASP B 1 91 ? -4.781 -23.719 5.797 1 96 91 ASP B N 1
ATOM 2010 C CA . ASP B 1 91 ? -5.246 -25.062 6.133 1 96 91 ASP B CA 1
ATOM 2011 C C . ASP B 1 91 ? -6.387 -25.5 5.215 1 96 91 ASP B C 1
ATOM 2013 O O . ASP B 1 91 ? -6.992 -26.547 5.422 1 96 91 ASP B O 1
ATOM 2017 N N . ALA B 1 92 ? -6.684 -24.75 4.184 1 97.44 92 ALA B N 1
ATOM 2018 C CA . ALA B 1 92 ? -7.809 -25.031 3.295 1 97.44 92 ALA B CA 1
ATOM 2019 C C . ALA B 1 92 ? -7.348 -25.75 2.033 1 97.44 92 ALA B C 1
ATOM 2021 O O . ALA B 1 92 ? -6.344 -25.375 1.425 1 97.44 92 ALA B O 1
ATOM 2022 N N . PRO B 1 93 ? -8.047 -26.781 1.613 1 97.44 93 PRO B N 1
ATOM 2023 C CA . PRO B 1 93 ? -7.664 -27.531 0.412 1 97.44 93 PRO B CA 1
ATOM 2024 C C . P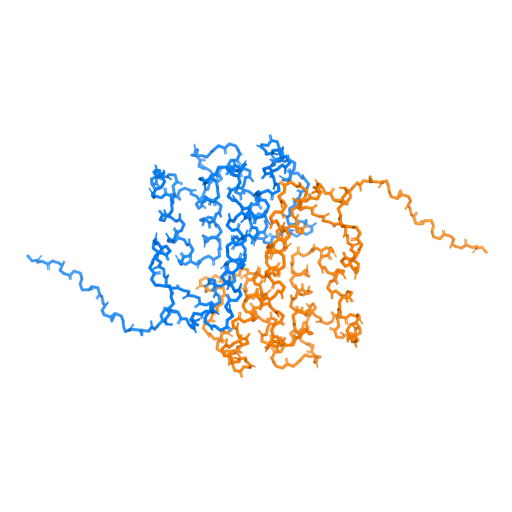RO B 1 93 ? -8.227 -26.922 -0.868 1 97.44 93 PRO B C 1
ATOM 2026 O O . PRO B 1 93 ? -8.367 -27.609 -1.88 1 97.44 93 PRO B O 1
ATOM 2029 N N . TYR B 1 94 ? -8.562 -25.625 -0.941 1 98.06 94 TYR B N 1
ATOM 2030 C CA . TYR B 1 94 ? -9.344 -25.031 -2.016 1 98.06 94 TYR B CA 1
ATOM 2031 C C . TYR B 1 94 ? -8.461 -24.219 -2.949 1 98.06 94 TYR B C 1
ATOM 2033 O O . TYR B 1 94 ? -8.945 -23.672 -3.941 1 98.06 94 TYR B O 1
ATOM 2041 N N . PHE B 1 95 ? -7.191 -24.172 -2.719 1 98.69 95 PHE B N 1
ATOM 2042 C CA . PHE B 1 95 ? -6.324 -23.266 -3.461 1 98.69 95 PHE B CA 1
ATOM 2043 C C . PHE B 1 95 ? -5.188 -24.031 -4.133 1 98.69 95 PHE B C 1
ATOM 2045 O O . PHE B 1 95 ? -4.656 -24.984 -3.568 1 98.69 95 PHE B O 1
ATOM 2052 N N . THR B 1 96 ? -4.883 -23.625 -5.328 1 98.44 96 THR B N 1
ATOM 2053 C CA . THR B 1 96 ? -3.748 -24.188 -6.039 1 98.44 96 THR B CA 1
ATOM 2054 C C . THR B 1 96 ? -2.432 -23.75 -5.41 1 98.44 96 THR B C 1
ATOM 2056 O O . THR B 1 96 ? -2.402 -22.797 -4.625 1 98.44 96 THR B O 1
ATOM 2059 N N . ASP B 1 97 ? -1.346 -24.406 -5.754 1 98.44 97 ASP B N 1
ATOM 2060 C CA . ASP B 1 97 ? -0.029 -24.031 -5.246 1 98.44 97 ASP B CA 1
ATOM 2061 C C . ASP B 1 97 ? 0.328 -22.609 -5.652 1 98.44 97 ASP B C 1
ATOM 2063 O O . ASP B 1 97 ? 0.933 -21.859 -4.875 1 98.44 97 ASP B O 1
ATOM 2067 N N . ALA B 1 98 ? 0.009 -22.203 -6.898 1 98.69 98 ALA B N 1
ATOM 2068 C CA . ALA B 1 98 ? 0.275 -20.844 -7.375 1 98.69 98 ALA B CA 1
ATOM 2069 C C . ALA B 1 98 ? -0.507 -19.828 -6.562 1 98.69 98 ALA B C 1
ATOM 2071 O O . ALA B 1 98 ? 0.034 -18.781 -6.184 1 98.69 98 ALA B O 1
ATOM 2072 N N . GLU B 1 99 ? -1.766 -20.125 -6.316 1 98.81 99 GLU B N 1
ATOM 2073 C CA . GLU B 1 99 ? -2.592 -19.219 -5.512 1 98.81 99 GLU B CA 1
ATOM 2074 C C . GLU B 1 99 ? -2.064 -19.109 -4.086 1 98.81 99 GLU B C 1
ATOM 2076 O O . GLU B 1 99 ? -2.047 -18.031 -3.506 1 98.81 99 GLU B O 1
ATOM 2081 N N . ARG B 1 100 ? -1.647 -20.234 -3.494 1 98.81 100 ARG B N 1
ATOM 2082 C CA . ARG B 1 100 ? -1.073 -20.25 -2.152 1 98.81 100 ARG B CA 1
ATOM 2083 C C . ARG B 1 100 ? 0.19 -19.391 -2.094 1 98.81 100 ARG B C 1
ATOM 2085 O O . ARG B 1 100 ? 0.407 -18.656 -1.127 1 98.81 100 ARG B O 1
ATOM 2092 N N . ALA B 1 101 ? 1.005 -19.484 -3.127 1 98.75 101 ALA B N 1
ATOM 2093 C CA . ALA B 1 101 ? 2.213 -18.672 -3.195 1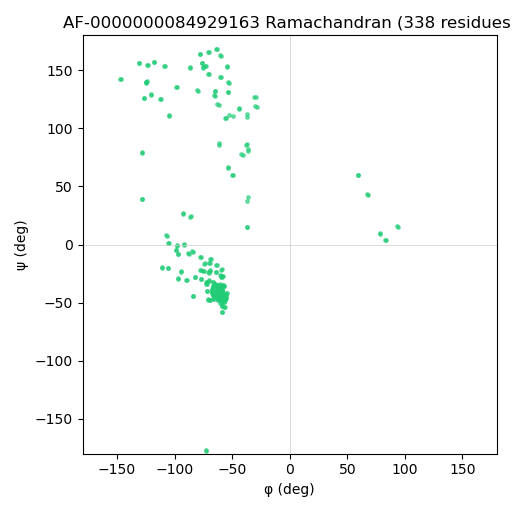 98.75 101 ALA B CA 1
ATOM 2094 C C . ALA B 1 101 ? 1.867 -17.188 -3.248 1 98.75 101 ALA B C 1
ATOM 2096 O O . ALA B 1 101 ? 2.523 -16.359 -2.602 1 98.75 101 ALA B O 1
ATOM 2097 N N . ALA B 1 102 ? 0.854 -16.812 -4.051 1 98.88 102 ALA B N 1
ATOM 2098 C CA . ALA B 1 102 ? 0.417 -15.43 -4.16 1 98.88 102 ALA B CA 1
ATOM 2099 C C . ALA B 1 102 ? -0.108 -14.914 -2.824 1 98.88 102 ALA B C 1
ATOM 2101 O O . ALA B 1 102 ? 0.22 -13.797 -2.41 1 98.88 102 ALA B O 1
ATOM 2102 N N . LEU B 1 103 ? -0.903 -15.719 -2.143 1 98.88 103 LEU B N 1
ATOM 2103 C CA . LEU B 1 103 ? -1.456 -15.352 -0.844 1 98.88 103 LEU B CA 1
ATOM 2104 C C . LEU B 1 103 ? -0.347 -15.18 0.19 1 98.88 103 LEU B C 1
ATOM 2106 O O . LEU B 1 103 ? -0.373 -14.234 0.984 1 98.88 103 LEU B O 1
ATOM 2110 N N . ALA B 1 104 ? 0.61 -16.078 0.188 1 98.69 104 ALA B N 1
ATOM 2111 C CA . ALA B 1 104 ? 1.737 -15.992 1.114 1 98.69 104 ALA B CA 1
ATOM 2112 C C . ALA B 1 104 ? 2.553 -14.727 0.873 1 98.69 104 ALA B C 1
ATOM 2114 O O . ALA B 1 104 ? 2.959 -14.047 1.823 1 98.69 104 ALA B O 1
ATOM 2115 N N . LEU B 1 105 ? 2.814 -14.438 -0.378 1 98.5 105 LEU B N 1
ATOM 2116 C CA . LEU B 1 105 ? 3.576 -13.25 -0.744 1 98.5 105 LEU B CA 1
ATOM 2117 C C . LEU B 1 105 ? 2.855 -11.984 -0.3 1 98.5 105 LEU B C 1
ATOM 2119 O O . LEU B 1 105 ? 3.477 -11.07 0.242 1 98.5 105 LEU B O 1
ATOM 2123 N N . LEU B 1 106 ? 1.531 -11.914 -0.518 1 98.69 106 LEU B N 1
ATOM 2124 C CA . LEU B 1 106 ? 0.715 -10.789 -0.066 1 98.69 106 LEU B CA 1
ATOM 2125 C C . LEU B 1 106 ? 0.816 -10.617 1.445 1 98.69 106 LEU B C 1
ATOM 2127 O O . LEU B 1 106 ? 1.039 -9.508 1.934 1 98.69 106 LEU B O 1
ATOM 2131 N N . GLU B 1 107 ? 0.683 -11.695 2.215 1 98.25 107 GLU B N 1
ATOM 2132 C CA . GLU B 1 107 ? 0.702 -11.625 3.672 1 98.25 107 GLU B CA 1
ATOM 2133 C C . GLU B 1 107 ? 2.053 -11.125 4.184 1 98.25 107 GLU B C 1
ATOM 2135 O O . GLU B 1 107 ? 2.111 -10.312 5.105 1 98.25 107 GLU B O 1
ATOM 2140 N N . ALA B 1 108 ? 3.078 -11.656 3.561 1 97.81 108 ALA B N 1
ATOM 2141 C CA . ALA B 1 108 ? 4.418 -11.242 3.965 1 97.81 108 ALA B CA 1
ATOM 2142 C C . ALA B 1 108 ? 4.621 -9.742 3.723 1 97.81 108 ALA B C 1
ATOM 2144 O O . ALA B 1 108 ? 5.312 -9.078 4.492 1 97.81 108 ALA B O 1
ATOM 2145 N N . THR B 1 109 ? 4.047 -9.211 2.664 1 97.69 109 THR B N 1
ATOM 2146 C CA . THR B 1 109 ? 4.191 -7.805 2.311 1 97.69 109 THR B CA 1
ATOM 2147 C C . THR B 1 109 ? 3.391 -6.926 3.268 1 97.69 109 THR B C 1
ATOM 2149 O O . THR B 1 109 ? 3.85 -5.848 3.658 1 97.69 109 THR B O 1
ATOM 2152 N N . LEU B 1 110 ? 2.232 -7.398 3.76 1 97 110 LEU B N 1
ATOM 2153 C CA . LEU B 1 110 ? 1.284 -6.566 4.492 1 97 110 LEU B CA 1
ATOM 2154 C C . LEU B 1 110 ? 1.513 -6.676 5.996 1 97 110 LEU B C 1
ATOM 2156 O O . LEU B 1 110 ? 1.111 -5.793 6.758 1 97 110 LEU B O 1
ATOM 2160 N N . GLN B 1 111 ? 2.111 -7.734 6.41 1 95.56 111 GLN B N 1
ATOM 2161 C CA . GLN B 1 111 ? 2.238 -7.984 7.844 1 95.56 111 GLN B CA 1
ATOM 2162 C C . GLN B 1 111 ? 3.682 -7.809 8.305 1 95.56 111 GLN B C 1
ATOM 2164 O O . GLN B 1 111 ? 4.617 -7.957 7.516 1 95.56 111 GLN B O 1
ATOM 2169 N N . PRO B 1 112 ? 3.869 -7.469 9.555 1 93.88 112 PRO B N 1
ATOM 2170 C CA . PRO B 1 112 ? 5.238 -7.375 10.07 1 93.88 112 PRO B CA 1
ATOM 2171 C C . PRO B 1 112 ? 5.996 -8.695 9.977 1 93.88 112 PRO B C 1
ATOM 2173 O O . PRO B 1 112 ? 5.406 -9.766 10.156 1 93.88 112 PRO B O 1
ATOM 2176 N N . ALA B 1 113 ? 7.207 -8.547 9.711 1 91.94 113 ALA B N 1
ATOM 2177 C CA . ALA B 1 113 ? 8.07 -9.727 9.719 1 91.94 113 ALA B CA 1
ATOM 2178 C C . ALA B 1 113 ? 8.375 -10.172 11.148 1 91.94 113 ALA B C 1
ATOM 2180 O O . ALA B 1 113 ? 8.344 -9.367 12.078 1 91.94 113 ALA B O 1
ATOM 2181 N N . PRO B 1 114 ? 8.641 -11.508 11.273 1 88.56 114 PRO B N 1
ATOM 2182 C CA . PRO B 1 114 ? 9.242 -11.883 12.555 1 88.56 114 PRO B CA 1
ATOM 2183 C C . PRO B 1 114 ? 10.508 -11.086 12.867 1 88.56 114 PRO B C 1
ATOM 2185 O O . PRO B 1 114 ? 11.172 -10.594 11.961 1 88.56 114 PRO B O 1
ATOM 2188 N N . HIS B 1 115 ? 10.742 -10.969 14.148 1 88.69 115 HIS B N 1
ATOM 2189 C CA . HIS B 1 115 ? 11.898 -10.203 14.578 1 88.69 115 HIS B CA 1
ATOM 2190 C C . HIS B 1 115 ? 13.172 -10.711 13.906 1 88.69 115 HIS B C 1
ATOM 2192 O O . HIS B 1 115 ? 13.414 -11.914 13.859 1 88.69 115 HIS B O 1
ATOM 2198 N N . GLY B 1 116 ? 13.914 -9.797 13.375 1 87.44 116 GLY B N 1
ATOM 2199 C CA . GLY B 1 116 ? 15.211 -10.109 12.805 1 87.44 116 GLY B CA 1
ATOM 2200 C C . GLY B 1 116 ? 15.133 -10.633 11.383 1 87.44 116 GLY B C 1
ATOM 2201 O O . GLY B 1 116 ? 16.141 -11.039 10.805 1 87.44 116 GLY B O 1
ATOM 2202 N N . ARG B 1 117 ? 13.969 -10.656 10.859 1 90.69 117 ARG B N 1
ATOM 2203 C CA . ARG B 1 117 ? 13.812 -11.164 9.5 1 90.69 117 ARG B CA 1
ATOM 2204 C C . ARG B 1 117 ? 13.273 -10.086 8.57 1 90.69 117 ARG B C 1
ATOM 2206 O O . ARG B 1 117 ? 12.672 -9.102 9.023 1 90.69 117 ARG B O 1
ATOM 2213 N N . GLU B 1 118 ? 13.539 -10.289 7.273 1 92.19 118 GLU B N 1
ATOM 2214 C CA . GLU B 1 118 ? 12.945 -9.43 6.254 1 92.19 118 GLU B CA 1
ATOM 2215 C C . GLU B 1 118 ? 11.484 -9.781 6.012 1 92.19 118 GLU B C 1
ATOM 2217 O O . GLU B 1 118 ? 11.055 -10.898 6.312 1 92.19 118 GLU B O 1
ATOM 2222 N N . ARG B 1 119 ? 10.695 -8.82 5.5 1 93.44 119 ARG B N 1
ATOM 2223 C CA . ARG B 1 119 ? 9.281 -9.047 5.234 1 93.44 119 ARG B CA 1
ATOM 2224 C C . ARG B 1 119 ? 9.086 -10.195 4.25 1 93.44 119 ARG B C 1
ATOM 2226 O O . ARG B 1 119 ? 8.391 -11.164 4.551 1 93.44 119 ARG B O 1
ATOM 2233 N N . VAL B 1 120 ? 9.672 -10.031 3.121 1 97.06 120 VAL B N 1
ATOM 2234 C CA . VAL B 1 120 ? 9.672 -11.102 2.127 1 97.06 120 VAL B CA 1
ATOM 2235 C C . VAL B 1 120 ? 11.047 -11.766 2.082 1 97.06 120 VAL B C 1
ATOM 2237 O O . VAL B 1 120 ? 12.023 -11.164 1.631 1 97.06 120 VAL B O 1
ATOM 2240 N N . THR B 1 121 ? 11.117 -12.977 2.527 1 95.81 121 THR B N 1
ATOM 2241 C CA . THR B 1 121 ? 12.383 -13.688 2.555 1 95.81 121 THR B CA 1
ATOM 2242 C C . THR B 1 121 ? 12.75 -14.203 1.163 1 95.81 121 THR B C 1
ATOM 2244 O O . THR B 1 121 ? 11.891 -14.297 0.287 1 95.81 121 THR B O 1
ATOM 2247 N N . ASP B 1 122 ? 14.047 -14.57 1.026 1 94.69 122 ASP B N 1
ATOM 2248 C CA . ASP B 1 122 ? 14.5 -15.156 -0.231 1 94.69 122 ASP B CA 1
ATOM 2249 C C . ASP B 1 122 ? 13.75 -16.453 -0.528 1 94.69 122 ASP B C 1
ATOM 2251 O O . ASP B 1 122 ? 13.445 -16.75 -1.685 1 94.69 122 ASP B O 1
ATOM 2255 N N . GLU B 1 123 ? 13.469 -17.172 0.486 1 96.25 123 GLU B N 1
ATOM 2256 C CA . GLU B 1 123 ? 12.773 -18.453 0.335 1 96.25 123 GLU B CA 1
ATOM 2257 C C . GLU B 1 123 ? 11.352 -18.234 -0.18 1 96.25 123 GLU B C 1
ATOM 2259 O O . GLU B 1 123 ? 10.898 -18.969 -1.063 1 96.25 123 GLU B O 1
ATOM 2264 N N . LEU B 1 124 ? 10.68 -17.344 0.388 1 96.94 124 LEU B N 1
ATOM 2265 C CA . LEU B 1 124 ? 9.305 -17.062 -0.024 1 96.94 124 LEU B CA 1
ATOM 2266 C C . LEU B 1 124 ? 9.266 -16.562 -1.465 1 96.94 124 LEU B C 1
ATOM 2268 O O . LEU B 1 124 ? 8.406 -16.984 -2.246 1 96.94 124 LEU B O 1
ATOM 2272 N N . TYR B 1 125 ? 10.148 -15.672 -1.821 1 97.31 125 TYR B N 1
ATOM 2273 C CA . TYR B 1 125 ? 10.25 -15.195 -3.197 1 97.31 125 TYR B CA 1
ATOM 2274 C C . TYR B 1 125 ? 10.5 -16.359 -4.156 1 97.31 125 TYR B C 1
ATOM 2276 O O . TYR B 1 125 ? 9.859 -16.453 -5.207 1 97.31 125 TYR B O 1
ATOM 2284 N N . ALA B 1 126 ? 11.453 -17.172 -3.805 1 97.25 126 ALA B N 1
ATOM 2285 C CA . ALA B 1 126 ? 11.805 -18.312 -4.645 1 97.25 126 ALA B CA 1
ATOM 2286 C C . ALA B 1 126 ? 10.609 -19.234 -4.836 1 97.25 126 ALA B C 1
ATOM 2288 O O . ALA B 1 126 ? 10.414 -19.781 -5.922 1 97.25 126 ALA B O 1
ATOM 2289 N N . GLU B 1 127 ? 9.852 -19.438 -3.789 1 98 127 GLU B N 1
ATOM 2290 C CA . GLU B 1 127 ? 8.656 -20.25 -3.895 1 98 127 GLU B CA 1
ATOM 2291 C C . GLU B 1 127 ? 7.668 -19.672 -4.902 1 98 127 GLU B C 1
ATOM 2293 O O . GLU B 1 127 ? 7.125 -20.391 -5.738 1 98 127 GLU B O 1
ATOM 2298 N N . ALA B 1 128 ? 7.402 -18.406 -4.832 1 98.12 128 ALA B N 1
ATOM 2299 C CA . ALA B 1 128 ? 6.516 -17.75 -5.789 1 98.12 128 ALA B CA 1
ATOM 2300 C C . ALA B 1 128 ? 7.059 -17.859 -7.211 1 98.12 128 ALA B C 1
ATOM 2302 O O . ALA B 1 128 ? 6.297 -18.109 -8.156 1 98.12 128 ALA B O 1
ATOM 2303 N N . ALA B 1 129 ? 8.344 -17.766 -7.352 1 97.62 129 ALA B N 1
ATOM 2304 C CA . ALA B 1 129 ? 8.992 -17.75 -8.656 1 97.62 129 ALA B CA 1
ATOM 2305 C C . ALA B 1 129 ? 8.891 -19.125 -9.328 1 97.62 129 ALA B C 1
ATOM 2307 O O . ALA B 1 129 ? 9.117 -19.25 -10.531 1 97.62 129 ALA B O 1
ATOM 2308 N N . LYS B 1 130 ? 8.57 -20.172 -8.586 1 98.19 130 LYS B N 1
ATOM 2309 C CA . LYS B 1 130 ? 8.32 -21.484 -9.148 1 98.19 130 LYS B CA 1
ATOM 2310 C C . LYS B 1 130 ? 7.02 -21.516 -9.945 1 98.19 130 LYS B C 1
ATOM 2312 O O . LYS B 1 130 ? 6.859 -22.328 -10.859 1 98.19 130 LYS B O 1
ATOM 2317 N N . HIS B 1 131 ? 6.156 -20.641 -9.625 1 98.44 131 HIS B N 1
ATOM 2318 C CA . HIS B 1 131 ? 4.805 -20.719 -10.164 1 98.44 131 HIS B CA 1
ATOM 2319 C C . HIS B 1 131 ? 4.527 -19.594 -11.148 1 98.44 131 HIS B C 1
ATOM 2321 O O . HIS B 1 131 ? 3.58 -19.656 -11.93 1 98.44 131 HIS B O 1
ATOM 2327 N N . TYR B 1 132 ? 5.289 -18.547 -11.086 1 98.38 132 TYR B N 1
ATOM 2328 C CA . TYR B 1 132 ? 5.094 -17.359 -11.914 1 98.38 132 TYR B CA 1
ATOM 2329 C C . TYR B 1 132 ? 6.371 -17 -12.664 1 98.38 132 TYR B C 1
ATOM 2331 O O . TYR B 1 132 ? 7.426 -16.828 -12.047 1 98.38 132 TYR B O 1
ATOM 2339 N N . ASP B 1 133 ? 6.234 -16.875 -13.953 1 97.81 133 ASP B N 1
ATOM 2340 C CA . ASP B 1 133 ? 7.398 -16.422 -14.711 1 97.81 133 ASP B CA 1
ATOM 2341 C C . ASP B 1 133 ? 7.656 -14.938 -14.477 1 97.81 133 ASP B C 1
ATOM 2343 O O . ASP B 1 133 ? 6.953 -14.297 -13.703 1 97.81 133 ASP B O 1
ATOM 2347 N N . LYS B 1 134 ? 8.617 -14.383 -15.125 1 97.06 134 LYS B N 1
ATOM 2348 C CA . LYS B 1 134 ? 9.094 -13.031 -14.828 1 97.06 134 LYS B CA 1
ATOM 2349 C C . LYS B 1 134 ? 7.98 -12.008 -15.016 1 97.06 134 LYS B C 1
ATOM 2351 O O . LYS B 1 134 ? 7.789 -11.133 -14.172 1 97.06 134 LYS B O 1
ATOM 2356 N N . LYS B 1 135 ? 7.262 -12.086 -16.125 1 98.19 135 LYS B N 1
ATOM 2357 C CA . LYS B 1 135 ? 6.16 -11.164 -16.375 1 98.19 135 LYS B CA 1
ATOM 2358 C C . LYS B 1 135 ? 5.062 -11.336 -15.328 1 98.19 135 LYS B C 1
ATOM 2360 O O . LYS B 1 135 ? 4.559 -10.352 -14.773 1 98.19 135 LYS B O 1
ATOM 2365 N N . ALA B 1 136 ? 4.688 -12.562 -15.039 1 98.69 136 ALA B N 1
ATOM 2366 C CA . ALA B 1 136 ? 3.639 -12.844 -14.062 1 98.69 136 ALA B CA 1
ATOM 2367 C C . ALA B 1 136 ? 4.055 -12.391 -12.664 1 98.69 136 ALA B C 1
ATOM 2369 O O . ALA B 1 136 ? 3.236 -11.859 -11.914 1 98.69 136 ALA B O 1
ATOM 2370 N N . LEU B 1 137 ? 5.27 -12.609 -12.32 1 98.38 137 LEU B N 1
ATOM 2371 C CA . LEU B 1 137 ? 5.754 -12.211 -11.008 1 98.38 137 LEU B CA 1
ATOM 2372 C C . LEU B 1 137 ? 5.777 -10.695 -10.875 1 98.38 137 LEU B C 1
ATOM 2374 O O . LEU B 1 137 ? 5.418 -10.148 -9.828 1 98.38 137 LEU B O 1
ATOM 2378 N N . ALA B 1 138 ? 6.227 -9.992 -11.906 1 98.31 138 ALA B N 1
ATOM 2379 C CA . ALA B 1 138 ? 6.152 -8.531 -11.922 1 98.31 138 ALA B CA 1
ATOM 2380 C C . ALA B 1 138 ? 4.715 -8.055 -11.766 1 98.31 138 ALA B C 1
ATOM 2382 O O . ALA B 1 138 ? 4.434 -7.156 -10.977 1 98.31 138 ALA B O 1
ATOM 2383 N N . THR B 1 139 ? 3.838 -8.672 -12.484 1 98.75 139 THR B N 1
ATOM 2384 C CA . THR B 1 139 ? 2.424 -8.32 -12.438 1 98.75 139 THR B CA 1
ATOM 2385 C C . THR B 1 139 ? 1.848 -8.57 -11.047 1 98.75 139 THR B C 1
ATOM 2387 O O . THR B 1 139 ? 1.116 -7.738 -10.516 1 98.75 139 THR B O 1
ATOM 2390 N N . LEU B 1 140 ? 2.205 -9.711 -10.484 1 98.81 140 LEU B N 1
ATOM 2391 C CA . LEU B 1 140 ? 1.75 -10.039 -9.141 1 98.81 140 LEU B CA 1
ATOM 2392 C C . LEU B 1 140 ? 2.256 -9.016 -8.133 1 98.81 140 LEU B C 1
ATOM 2394 O O . LEU B 1 140 ? 1.506 -8.578 -7.254 1 98.81 140 LEU B O 1
ATOM 2398 N N . THR B 1 141 ? 3.469 -8.633 -8.242 1 98.75 141 THR B N 1
ATOM 2399 C CA . THR B 1 141 ? 4.059 -7.617 -7.375 1 98.75 141 THR B CA 1
ATOM 2400 C C . THR B 1 141 ? 3.309 -6.293 -7.504 1 98.75 141 THR B C 1
ATOM 2402 O O . THR B 1 141 ? 2.98 -5.66 -6.5 1 98.75 141 THR B O 1
ATOM 2405 N N . ILE B 1 142 ? 2.986 -5.914 -8.719 1 98.75 142 ILE B N 1
ATOM 2406 C CA . ILE B 1 142 ? 2.252 -4.68 -8.977 1 98.75 142 ILE B CA 1
ATOM 2407 C C . ILE B 1 142 ? 0.833 -4.801 -8.43 1 98.75 142 ILE B C 1
ATOM 2409 O O . ILE B 1 142 ? 0.296 -3.842 -7.863 1 98.75 142 ILE B O 1
ATOM 2413 N N . ALA B 1 143 ? 0.216 -5.926 -8.547 1 98.75 143 ALA B N 1
ATOM 2414 C CA . ALA B 1 143 ? -1.129 -6.16 -8.023 1 98.75 143 ALA B CA 1
ATOM 2415 C C . ALA B 1 143 ? -1.156 -6.039 -6.504 1 98.75 143 ALA B C 1
ATOM 2417 O O . ALA B 1 143 ? -2.109 -5.504 -5.934 1 98.75 143 ALA B O 1
ATOM 2418 N N . ILE B 1 144 ? -0.128 -6.574 -5.855 1 98.88 144 ILE B N 1
ATOM 2419 C CA . ILE B 1 144 ? -0.004 -6.426 -4.41 1 98.88 144 ILE B CA 1
ATOM 2420 C C . ILE B 1 144 ? 0.19 -4.953 -4.059 1 98.88 144 ILE B C 1
ATOM 2422 O O . ILE B 1 144 ? -0.426 -4.445 -3.117 1 98.88 144 ILE B O 1
ATOM 2426 N N . GLY B 1 145 ? 1.011 -4.238 -4.824 1 98.81 145 GLY B N 1
ATOM 2427 C CA . GLY B 1 145 ? 1.119 -2.795 -4.672 1 98.81 145 GLY B CA 1
ATOM 2428 C C . GLY B 1 145 ? -0.201 -2.074 -4.871 1 98.81 145 GLY B C 1
ATOM 2429 O O . GLY B 1 145 ? -0.5 -1.109 -4.164 1 98.81 145 GLY B O 1
ATOM 2430 N N . GLN B 1 146 ? -0.94 -2.527 -5.824 1 98.69 146 GLN B N 1
ATOM 2431 C CA . GLN B 1 146 ? -2.24 -1.943 -6.137 1 98.69 146 GLN B CA 1
ATOM 2432 C C . GLN B 1 146 ? -3.176 -2.01 -4.934 1 98.69 146 GLN B C 1
ATOM 2434 O O . GLN B 1 146 ? -3.756 -0.998 -4.535 1 98.69 146 GLN B O 1
ATOM 2439 N N . ILE B 1 147 ? -3.342 -3.154 -4.379 1 98.75 147 ILE B N 1
ATOM 2440 C CA . ILE B 1 147 ? -4.25 -3.266 -3.242 1 98.75 147 ILE B CA 1
ATOM 2441 C C . ILE B 1 147 ? -3.689 -2.488 -2.053 1 98.75 147 ILE B C 1
ATOM 2443 O O . ILE B 1 147 ? -4.441 -1.879 -1.29 1 98.75 147 ILE B O 1
ATOM 2447 N N . ASN B 1 148 ? -2.352 -2.508 -1.894 1 98.56 148 ASN B N 1
ATOM 2448 C CA . ASN B 1 148 ? -1.724 -1.688 -0.862 1 98.56 148 ASN B CA 1
ATOM 2449 C C . ASN B 1 148 ? -2.098 -0.216 -1.011 1 98.56 148 ASN B C 1
ATOM 2451 O O . ASN B 1 148 ? -2.387 0.458 -0.021 1 98.56 148 ASN B O 1
ATOM 2455 N N . PHE B 1 149 ? -2.023 0.258 -2.211 1 98.81 149 PHE B N 1
ATOM 2456 C CA . PHE B 1 149 ? -2.406 1.638 -2.484 1 98.81 149 PHE B CA 1
ATOM 2457 C C . PHE B 1 149 ? -3.836 1.902 -2.031 1 98.81 149 PHE B C 1
ATOM 2459 O O . PHE B 1 149 ? -4.098 2.877 -1.323 1 98.81 149 PHE B O 1
ATOM 2466 N N . PHE B 1 150 ? -4.73 1.064 -2.354 1 98.5 150 PHE B N 1
ATOM 2467 C CA . PHE B 1 150 ? -6.145 1.294 -2.08 1 98.5 150 PHE B CA 1
ATOM 2468 C C . PHE B 1 150 ? -6.449 1.082 -0.602 1 98.5 150 PHE B C 1
ATOM 2470 O O . PHE B 1 150 ? -7.457 1.583 -0.093 1 98.5 150 PHE B O 1
ATOM 2477 N N . ILE B 1 151 ? -5.648 0.332 0.136 1 98.5 151 ILE B N 1
ATOM 2478 C CA . ILE B 1 151 ? -5.816 0.18 1.578 1 98.5 151 ILE B CA 1
ATOM 2479 C C . ILE B 1 151 ? -5.777 1.551 2.25 1 98.5 151 ILE B C 1
ATOM 2481 O O . ILE B 1 151 ? -6.582 1.836 3.139 1 98.5 151 ILE B O 1
ATOM 2485 N N . ALA B 1 152 ? -4.844 2.385 1.841 1 98.44 152 ALA B N 1
ATOM 2486 C CA . ALA B 1 152 ? -4.754 3.721 2.424 1 98.44 152 ALA B CA 1
ATOM 2487 C C . ALA B 1 152 ? -6.07 4.477 2.262 1 98.44 152 ALA B C 1
ATOM 2489 O O . ALA B 1 152 ? -6.582 5.059 3.223 1 98.44 152 ALA B O 1
ATOM 2490 N N . LEU B 1 153 ? -6.645 4.477 1.054 1 98 153 LEU B N 1
ATOM 2491 C CA . LEU B 1 153 ? -7.91 5.16 0.804 1 98 153 LEU B CA 1
ATOM 2492 C C . LEU B 1 153 ? -9.031 4.539 1.628 1 98 153 LEU B C 1
ATOM 2494 O O . LEU B 1 153 ? -9.891 5.254 2.16 1 98 153 LEU B O 1
ATOM 2498 N N . ALA B 1 154 ? -8.992 3.23 1.741 1 97.62 154 ALA B N 1
ATOM 2499 C CA . ALA B 1 154 ? -10.07 2.51 2.41 1 97.62 154 ALA B CA 1
ATOM 2500 C C . ALA B 1 154 ? -10.055 2.766 3.914 1 97.62 154 ALA B C 1
ATOM 2502 O O . ALA B 1 154 ? -11.086 3.086 4.512 1 97.62 154 ALA B O 1
ATOM 2503 N N . VAL B 1 155 ? -8.875 2.662 4.555 1 97.44 155 VAL B N 1
ATOM 2504 C CA . VAL B 1 155 ? -8.836 2.713 6.012 1 97.44 155 VAL B CA 1
ATOM 2505 C C . VAL B 1 155 ? -8.867 4.168 6.48 1 97.44 155 VAL B C 1
ATOM 2507 O O . VAL B 1 155 ? -9.359 4.465 7.57 1 97.44 155 VAL B O 1
ATOM 2510 N N . ILE B 1 156 ? -8.359 5.125 5.66 1 97.81 156 ILE B N 1
ATOM 2511 C CA . ILE B 1 156 ? -8.367 6.535 6.035 1 97.81 156 ILE B CA 1
ATOM 2512 C C . ILE B 1 156 ? -9.719 7.152 5.688 1 97.81 156 ILE B C 1
ATOM 2514 O O . ILE B 1 156 ? -10.32 7.855 6.508 1 97.81 156 ILE B O 1
ATOM 2518 N N . GLY B 1 157 ? -10.242 6.859 4.516 1 96.5 157 GLY B N 1
ATOM 2519 C CA . GLY B 1 157 ? -11.445 7.516 4.027 1 96.5 157 GLY B CA 1
ATOM 2520 C C . GLY B 1 157 ? -12.719 6.797 4.422 1 96.5 157 GLY B C 1
ATOM 2521 O O . GLY B 1 157 ? -13.789 7.406 4.48 1 96.5 157 GLY B O 1
ATOM 2522 N N . LYS B 1 158 ? -12.625 5.469 4.551 1 94.19 158 LYS B N 1
ATOM 2523 C CA . LYS B 1 158 ? -13.75 4.621 4.945 1 94.19 158 LYS B CA 1
ATOM 2524 C C . LYS B 1 158 ? -14.914 4.762 3.963 1 94.19 158 LYS B C 1
ATOM 2526 O O . LYS B 1 158 ? -16.016 5.125 4.355 1 94.19 158 LYS B O 1
ATOM 2531 N N . PRO B 1 159 ? -14.664 4.438 2.717 1 94.5 159 PRO B N 1
ATOM 2532 C CA . PRO B 1 159 ? -15.789 4.453 1.779 1 94.5 159 PRO B CA 1
ATOM 2533 C C . PRO B 1 159 ? -16.906 3.482 2.172 1 94.5 159 PRO B C 1
ATOM 2535 O O . PRO B 1 159 ? -16.672 2.545 2.939 1 94.5 159 PRO B O 1
ATOM 2538 N N . HIS B 1 160 ? -18.078 3.664 1.612 1 92.5 160 HIS B N 1
ATOM 2539 C CA . HIS B 1 160 ? -19.203 2.762 1.836 1 92.5 160 HIS B CA 1
ATOM 2540 C C . HIS B 1 160 ? -18.922 1.373 1.276 1 92.5 160 HIS B C 1
ATOM 2542 O O . HIS B 1 160 ? -18.422 1.241 0.151 1 92.5 160 HIS B O 1
ATOM 2548 N N . PRO B 1 161 ? -19.219 0.39 2.154 1 93.19 161 PRO B N 1
ATOM 2549 C CA . PRO B 1 161 ? -19.109 -0.957 1.588 1 93.19 161 PRO B CA 1
ATOM 2550 C C . PRO B 1 161 ? -20.094 -1.196 0.444 1 93.19 161 PRO B C 1
ATOM 2552 O O . PRO B 1 161 ? -21.297 -0.951 0.596 1 93.19 161 PRO B O 1
ATOM 2555 N N . VAL B 1 162 ? -19.562 -1.507 -0.697 1 90.44 162 VAL B N 1
ATOM 2556 C CA . VAL B 1 162 ? -20.375 -1.801 -1.872 1 90.44 162 VAL B CA 1
ATOM 2557 C C . VAL B 1 162 ? -19.891 -3.1 -2.52 1 90.44 162 VAL B C 1
ATOM 2559 O O . VAL B 1 162 ? -18.734 -3.49 -2.359 1 90.44 162 VAL B O 1
ATOM 2562 N N . SER B 1 163 ? -20.781 -3.785 -3.277 1 87.81 163 SER B N 1
ATOM 2563 C CA . SER B 1 163 ? -20.406 -5.027 -3.941 1 87.81 163 SER B CA 1
ATOM 2564 C C . SER B 1 163 ? -20.047 -4.785 -5.402 1 87.81 163 SER B C 1
ATOM 2566 O O . SER B 1 163 ? -19.703 -5.723 -6.129 1 87.81 163 SER B O 1
ATOM 2568 N N . SER B 1 164 ? -20.188 -3.453 -5.766 1 87.56 164 SER B N 1
ATOM 2569 C CA . SER B 1 164 ? -19.875 -3.064 -7.137 1 87.56 164 SER B CA 1
ATOM 2570 C C . SER B 1 164 ? -19.281 -1.657 -7.195 1 87.56 164 SER B C 1
ATOM 2572 O O . SER B 1 164 ? -19.75 -0.761 -6.48 1 87.56 164 SER B O 1
ATOM 2574 N N . LEU B 1 165 ? -18.328 -1.519 -8.086 1 87.62 165 LEU B N 1
ATOM 2575 C CA . LEU B 1 165 ? -17.703 -0.206 -8.242 1 87.62 165 LEU B CA 1
ATOM 2576 C C . LEU B 1 165 ? -18.688 0.786 -8.859 1 87.62 165 LEU B C 1
ATOM 2578 O O . LEU B 1 165 ? -18.453 1.995 -8.836 1 87.62 165 LEU B O 1
ATOM 2582 N N . ALA B 1 166 ? -19.797 0.29 -9.383 1 85.5 166 ALA B N 1
ATOM 2583 C CA . ALA B 1 166 ? -20.828 1.144 -9.992 1 85.5 166 ALA B CA 1
ATOM 2584 C C . ALA B 1 166 ? -21.625 1.887 -8.922 1 85.5 166 ALA B C 1
ATOM 2586 O O . ALA B 1 166 ? -22.297 2.871 -9.211 1 85.5 166 ALA B O 1
ATOM 2587 N N . ASP B 1 167 ? -21.531 1.429 -7.684 1 86.12 167 ASP B N 1
ATOM 2588 C CA . ASP B 1 167 ? -22.266 2.029 -6.582 1 86.12 167 ASP B CA 1
ATOM 2589 C C . ASP B 1 167 ? -21.5 3.199 -5.973 1 86.12 167 ASP B C 1
ATOM 2591 O O . ASP B 1 167 ? -20.266 3.258 -6.062 1 86.12 167 ASP B O 1
ATOM 2595 N N . GLU B 1 168 ? -22.25 4.109 -5.422 1 86.88 168 GLU B N 1
ATOM 2596 C CA . GLU B 1 168 ? -21.625 5.258 -4.77 1 86.88 168 GLU B CA 1
ATOM 2597 C C . GLU B 1 168 ? -20.828 4.828 -3.545 1 86.88 168 GLU B C 1
ATOM 2599 O O . GLU B 1 168 ? -21.359 4.172 -2.646 1 86.88 168 GLU B O 1
ATOM 2604 N N . GLN B 1 169 ? -19.578 5.281 -3.516 1 90.88 169 GLN B N 1
ATOM 2605 C CA . GLN B 1 169 ? -18.688 4.832 -2.455 1 90.88 169 GLN B CA 1
ATOM 2606 C C . GLN B 1 169 ? -18.469 5.926 -1.415 1 90.88 169 GLN B C 1
ATOM 2608 O O . GLN B 1 169 ? -18.062 5.648 -0.289 1 90.88 169 GLN B O 1
ATOM 2613 N N . TRP B 1 170 ? -18.75 7.152 -1.842 1 90.06 170 TRP B N 1
ATOM 2614 C CA . TRP B 1 170 ? -18.422 8.289 -0.992 1 90.06 170 TRP B CA 1
ATOM 2615 C C . TRP B 1 170 ? -19.656 9.141 -0.705 1 90.06 170 TRP B C 1
ATOM 2617 O O . TRP B 1 170 ? -20.609 9.141 -1.485 1 90.06 170 TRP B O 1
ATOM 2627 N N . ASP B 1 171 ? -19.609 9.867 0.471 1 81.38 171 ASP B N 1
ATOM 2628 C CA . ASP B 1 171 ? -20.672 10.797 0.793 1 81.38 171 ASP B CA 1
ATOM 2629 C C . ASP B 1 171 ? -20.516 12.102 0.012 1 81.38 171 ASP B C 1
ATOM 2631 O O . ASP B 1 171 ? -19.406 12.531 -0.28 1 81.38 171 ASP B O 1
#